Protein AF-A0A923MGQ6-F1 (afdb_monomer_lite)

Radius of gyration: 19.77 Å; chains: 1; bounding box: 42×36×55 Å

Organism: NCBI:txid2763042

pLDDT: mean 88.52, std 11.0, range [42.69, 98.31]

Foldseek 3Di:
DQKKKWKWAAPDPPDPDTPIDIDSDLVVLLVVQVVGFFQGWMFIWMDDPPDIFTQWTFDCQDPPDSGTFIAGEDPLDPCPVCVVPVPSNVSNVCCCVRVVGQWHDDPQAIFGDDPDPDADPVLLQKAADQDPPSPSVVQFQWWQFPPPGTDGPVVSVVDPDHTYTAWTFGWMAGPVGHIDTDIDGPVNSVVNSVVNVVSVVVVVVD

Sequence (206 aa):
MSMTYYTVDDLRPGRPGWGVKRFSALNDAISHYRSLPMDGARVLGMADDAHAYELIRCVRLFPGDAQGEDVLAADHWHGGLTKKNAALKDALDVCLESLRPRFLLEPERLIPVPQRKKLRKELREALLWQGYEENYESAIRSVFVGGVGWLSPQDVKKQRQLPLVLRYRVDGMTKDGAYLSLEVEPWEYDLLLEQTRDHYKMKKRG

Secondary structure (DSSP, 8-state):
---EEEEEE---TTSSS-EEEEESSHHHHHHHHHHS-SSS--EEEEE-SS-EEEEEEEE-SSTT-SS-EEEE-S-SSS-TTTTT-HHHHHHHHHHHHHH--SEEEETTEEEEPP--SS--GGGTTEEE---GGG-GGGGEEEEEETTTEEE-HHHHTT-SS--BEEEEEEEEEETT--EEEEEE-HHHHHHHHHHHHHHHHHHTT-

Structure (mmCIF, N/CA/C/O backbone):
data_AF-A0A923MGQ6-F1
#
_entry.id   AF-A0A923MGQ6-F1
#
loop_
_atom_site.group_PDB
_atom_site.id
_atom_site.type_symbol
_atom_site.label_atom_id
_atom_site.label_alt_id
_atom_site.label_comp_id
_atom_site.label_asym_id
_atom_site.label_entity_id
_atom_site.label_seq_id
_atom_site.pdbx_PDB_ins_code
_atom_site.Cartn_x
_atom_site.Cartn_y
_atom_site.Cartn_z
_atom_site.occupancy
_atom_site.B_iso_or_equiv
_atom_site.auth_seq_id
_atom_site.auth_comp_id
_atom_site.auth_asym_id
_atom_site.auth_atom_id
_atom_site.pdbx_PDB_model_num
ATOM 1 N N . MET A 1 1 ? 20.139 19.572 -8.252 1.00 60.38 1 MET A N 1
ATOM 2 C CA . MET A 1 1 ? 20.168 18.113 -8.486 1.00 60.38 1 MET A CA 1
ATOM 3 C C . MET A 1 1 ? 19.406 17.836 -9.763 1.00 60.38 1 MET A C 1
ATOM 5 O O . MET A 1 1 ? 18.300 18.347 -9.898 1.00 60.38 1 MET A O 1
ATOM 9 N N . SER A 1 2 ? 20.018 17.127 -10.712 1.00 81.69 2 SER A N 1
ATOM 10 C CA . SER A 1 2 ? 19.328 16.704 -11.932 1.00 81.69 2 SER A CA 1
ATOM 11 C C . SER A 1 2 ? 18.581 15.414 -11.625 1.00 81.69 2 SER A C 1
ATOM 13 O O . SER A 1 2 ? 19.198 14.453 -11.177 1.00 81.69 2 SER A O 1
ATOM 15 N N . MET A 1 3 ? 17.266 15.406 -11.817 1.00 89.94 3 MET A N 1
ATOM 16 C CA . MET A 1 3 ? 16.482 14.191 -11.650 1.00 89.94 3 MET A CA 1
ATOM 17 C C . MET A 1 3 ? 16.511 13.389 -12.946 1.00 89.94 3 MET A C 1
ATOM 19 O O . MET A 1 3 ? 16.314 13.944 -14.027 1.00 89.94 3 MET A O 1
ATOM 23 N N . THR A 1 4 ? 16.733 12.085 -12.839 1.00 95.19 4 THR A N 1
ATOM 24 C CA . THR A 1 4 ? 16.622 11.152 -13.963 1.00 95.19 4 THR A CA 1
ATOM 25 C C . THR A 1 4 ? 15.539 10.132 -13.669 1.00 95.19 4 THR A C 1
ATOM 27 O O . THR A 1 4 ? 15.279 9.794 -12.517 1.00 95.19 4 THR A O 1
ATOM 30 N N . TYR A 1 5 ? 14.898 9.633 -14.715 1.00 97.25 5 TYR A N 1
ATOM 31 C CA . TYR A 1 5 ? 13.877 8.600 -14.607 1.00 97.25 5 TYR A CA 1
ATOM 32 C C . TYR A 1 5 ? 14.389 7.328 -15.250 1.00 97.25 5 TYR A C 1
ATOM 34 O O . TYR A 1 5 ? 15.193 7.372 -16.184 1.00 97.25 5 TYR A O 1
ATOM 42 N N . TYR A 1 6 ? 13.937 6.186 -14.759 1.00 95.38 6 TYR A N 1
ATOM 43 C CA . TYR A 1 6 ? 14.338 4.907 -15.311 1.00 95.38 6 TYR A CA 1
ATOM 44 C C . TYR A 1 6 ? 13.184 3.921 -15.345 1.00 95.38 6 TYR A C 1
ATOM 46 O O . TYR A 1 6 ? 12.270 3.969 -14.527 1.00 95.38 6 TYR A O 1
ATOM 54 N N . THR A 1 7 ? 13.261 2.991 -16.284 1.00 95.38 7 THR A N 1
ATOM 55 C CA . THR A 1 7 ? 12.416 1.802 -16.295 1.00 95.38 7 THR A CA 1
ATOM 56 C C . THR A 1 7 ? 13.287 0.566 -16.244 1.00 95.38 7 THR A C 1
ATOM 58 O O . THR A 1 7 ? 14.345 0.555 -16.874 1.00 95.38 7 THR A O 1
ATOM 61 N N . VAL A 1 8 ? 12.823 -0.471 -15.560 1.00 90.94 8 VAL A N 1
ATOM 62 C CA . VAL A 1 8 ? 13.440 -1.800 -15.560 1.00 90.94 8 VAL A CA 1
ATOM 63 C C . VAL A 1 8 ? 12.468 -2.772 -16.214 1.00 90.94 8 VAL A C 1
ATOM 65 O O . VAL A 1 8 ? 11.298 -2.798 -15.833 1.00 90.94 8 VAL A O 1
ATOM 68 N N . ASP A 1 9 ? 12.965 -3.534 -17.185 1.00 85.69 9 ASP A N 1
ATOM 69 C CA . ASP A 1 9 ? 12.297 -4.685 -17.801 1.00 85.69 9 ASP A CA 1
ATOM 70 C C . ASP A 1 9 ? 12.849 -6.007 -17.228 1.00 85.69 9 ASP A C 1
ATOM 72 O O . ASP A 1 9 ? 14.014 -6.088 -16.834 1.00 85.69 9 ASP A O 1
ATOM 76 N N . ASP A 1 10 ? 11.962 -6.996 -17.190 1.00 69.38 10 ASP A N 1
ATOM 77 C CA . ASP A 1 10 ? 11.994 -8.361 -16.673 1.00 69.38 10 ASP A CA 1
ATOM 78 C C . ASP A 1 10 ? 13.367 -8.954 -16.290 1.00 69.38 10 ASP A C 1
ATOM 80 O O . ASP A 1 10 ? 14.241 -9.188 -17.122 1.00 69.38 10 ASP A O 1
ATOM 84 N N . LEU A 1 11 ? 13.505 -9.312 -15.004 1.00 57.97 11 LEU A N 1
ATOM 85 C CA . LEU A 1 11 ? 14.697 -9.915 -14.379 1.00 57.97 11 LEU A CA 1
ATOM 86 C C . LEU A 1 11 ? 14.746 -11.457 -14.477 1.00 57.97 11 LEU A C 1
ATOM 88 O O . LEU A 1 11 ? 15.402 -12.106 -13.655 1.00 57.97 11 LEU A O 1
ATOM 92 N N . ARG A 1 12 ? 14.022 -12.085 -15.415 1.00 58.19 12 ARG A N 1
ATOM 93 C CA . ARG A 1 12 ? 13.984 -13.557 -15.514 1.00 58.19 12 ARG A CA 1
ATOM 94 C C . ARG A 1 12 ? 15.405 -14.137 -15.666 1.00 58.19 12 ARG A C 1
ATOM 96 O O . ARG A 1 12 ? 16.150 -13.704 -16.551 1.00 58.19 12 ARG A O 1
ATOM 103 N N . PRO A 1 13 ? 15.782 -15.150 -14.860 1.00 47.06 13 PRO A N 1
ATOM 104 C CA . PRO A 1 13 ? 17.059 -15.839 -15.015 1.00 47.06 13 PRO A CA 1
ATOM 105 C C . PRO A 1 13 ? 17.215 -16.385 -16.442 1.00 47.06 13 PRO A C 1
ATOM 107 O O . PRO A 1 13 ? 16.314 -17.050 -16.949 1.00 47.06 13 PRO A O 1
ATOM 110 N N . GLY A 1 14 ? 18.354 -16.114 -17.087 1.00 53.28 14 GLY A N 1
ATOM 111 C CA . GLY A 1 14 ? 18.680 -16.630 -18.425 1.00 53.28 14 GLY A CA 1
ATOM 112 C C . GLY A 1 14 ? 18.607 -15.620 -19.578 1.00 53.28 14 GLY A C 1
ATOM 113 O O . GLY A 1 14 ? 18.989 -15.972 -20.693 1.00 53.28 14 GLY A O 1
ATOM 114 N N . ARG A 1 15 ? 18.192 -14.366 -19.340 1.00 51.41 15 ARG A N 1
ATOM 115 C CA . ARG A 1 15 ? 18.409 -13.256 -20.289 1.00 51.41 15 ARG A CA 1
ATOM 116 C C . ARG A 1 15 ? 19.627 -12.414 -19.874 1.00 51.41 15 ARG A C 1
ATOM 118 O O . ARG A 1 15 ? 19.739 -12.061 -18.702 1.00 51.41 15 ARG A O 1
ATOM 125 N N . PRO A 1 16 ? 20.552 -12.084 -20.794 1.00 42.69 16 PRO A N 1
ATOM 126 C CA . PRO A 1 16 ? 21.651 -11.180 -20.487 1.00 42.69 16 PRO A CA 1
ATOM 127 C C . PRO A 1 16 ? 21.143 -9.735 -20.384 1.00 42.69 16 PRO A C 1
ATOM 129 O O . PRO A 1 16 ? 20.626 -9.186 -21.354 1.00 42.69 16 PRO A O 1
ATOM 132 N N . GLY A 1 17 ? 21.351 -9.116 -19.219 1.00 53.03 17 GLY A N 1
ATOM 133 C CA . GLY A 1 17 ? 21.188 -7.678 -18.997 1.00 53.03 17 GLY A CA 1
ATOM 134 C C . GLY A 1 17 ? 19.944 -7.294 -18.197 1.00 53.03 17 GLY A C 1
ATOM 135 O O . GLY A 1 17 ? 18.851 -7.793 -18.428 1.00 53.03 17 GLY A O 1
ATOM 136 N N . TRP A 1 18 ? 20.119 -6.353 -17.267 1.00 59.81 18 TRP A N 1
ATOM 137 C CA . TRP A 1 18 ? 19.008 -5.579 -16.728 1.00 59.81 18 TRP A CA 1
ATOM 138 C C . TRP A 1 18 ? 18.586 -4.617 -17.839 1.00 59.81 18 TRP A C 1
ATOM 140 O O . TRP A 1 18 ? 19.406 -3.804 -18.272 1.00 59.81 18 TRP A O 1
ATOM 150 N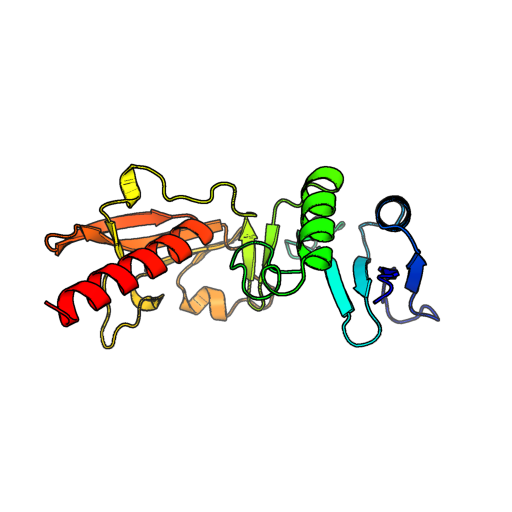 N . GLY A 1 19 ? 17.342 -4.689 -18.310 1.00 75.94 19 GLY A N 1
ATOM 151 C CA . GLY A 1 19 ? 16.808 -3.739 -19.287 1.00 75.94 19 GLY A CA 1
ATOM 152 C C . GLY A 1 19 ? 16.555 -2.370 -18.656 1.00 75.94 19 GLY A C 1
ATOM 153 O O . GLY A 1 19 ? 15.418 -1.909 -18.636 1.00 75.94 19 GLY A O 1
ATOM 154 N N . VAL A 1 20 ? 17.581 -1.739 -18.070 1.00 87.81 20 VAL A N 1
ATOM 155 C CA . VAL A 1 20 ? 17.462 -0.403 -17.482 1.00 87.81 20 VAL A CA 1
ATOM 156 C C . VAL A 1 20 ? 17.565 0.623 -18.596 1.00 87.81 20 VAL A C 1
ATOM 158 O O . VAL A 1 20 ? 18.628 0.816 -19.187 1.00 87.81 20 VAL A O 1
ATOM 161 N N . LYS A 1 21 ? 16.467 1.328 -18.852 1.00 92.81 21 LYS A N 1
ATOM 162 C CA . LYS A 1 21 ? 16.449 2.478 -19.757 1.00 92.81 21 LYS A CA 1
ATOM 163 C C . LYS A 1 21 ? 16.269 3.750 -18.948 1.00 92.81 21 LYS A C 1
ATOM 165 O O . LYS A 1 21 ? 15.424 3.787 -18.060 1.00 92.81 21 LYS A O 1
ATOM 170 N N . ARG A 1 22 ? 17.078 4.769 -19.241 1.00 94.94 22 ARG A N 1
ATOM 171 C CA . ARG A 1 22 ? 17.058 6.068 -18.557 1.00 94.94 22 ARG A CA 1
ATOM 172 C C . ARG A 1 22 ? 16.430 7.141 -19.437 1.00 94.94 22 ARG A C 1
ATOM 174 O O . ARG A 1 22 ? 16.552 7.093 -20.659 1.00 94.94 22 ARG A O 1
ATOM 181 N N . PHE A 1 23 ? 15.809 8.117 -18.793 1.00 96.56 23 PHE A N 1
ATOM 182 C CA . PHE A 1 23 ? 15.084 9.218 -19.411 1.00 96.56 23 PHE A CA 1
ATOM 183 C C . PHE A 1 23 ? 15.352 10.506 -18.635 1.00 96.56 23 PHE A C 1
ATOM 185 O O . PHE A 1 23 ? 15.480 10.489 -17.409 1.00 96.56 23 PHE A O 1
ATOM 192 N N . SER A 1 24 ? 15.406 11.629 -19.344 1.00 95.50 24 SER A N 1
ATOM 193 C CA . SER A 1 24 ? 15.461 12.962 -18.736 1.00 95.50 24 SER A CA 1
ATOM 194 C C . SER A 1 24 ? 14.078 13.478 -18.322 1.00 95.50 24 SER A C 1
ATOM 196 O O . SER A 1 24 ? 13.997 14.349 -17.463 1.00 95.50 24 SER A O 1
ATOM 198 N N . ALA A 1 25 ? 12.996 12.935 -18.894 1.00 96.38 25 ALA A N 1
ATOM 199 C CA . ALA A 1 25 ? 11.620 13.330 -18.605 1.00 96.38 25 ALA A CA 1
ATOM 200 C C . ALA A 1 25 ? 10.760 12.145 -18.138 1.00 96.38 25 ALA A C 1
ATOM 202 O O . ALA A 1 25 ? 10.816 11.049 -18.701 1.00 96.38 25 ALA A O 1
ATOM 203 N N . LEU A 1 26 ? 9.913 12.386 -17.131 1.00 97.38 26 LEU A N 1
ATOM 204 C CA . LEU A 1 26 ? 9.032 11.367 -16.552 1.00 97.38 26 LEU A CA 1
ATOM 205 C C . LEU A 1 26 ? 8.011 10.833 -17.563 1.00 97.38 26 LEU A C 1
ATOM 207 O O . LEU A 1 26 ? 7.764 9.633 -17.606 1.00 97.38 26 LEU A O 1
ATOM 211 N N . ASN A 1 27 ? 7.443 11.696 -18.408 1.00 97.62 27 ASN A N 1
ATOM 212 C CA . ASN A 1 27 ? 6.431 11.285 -19.388 1.00 97.62 27 ASN A CA 1
ATOM 213 C C . ASN A 1 27 ? 6.988 10.315 -20.441 1.00 97.62 27 ASN A C 1
ATOM 215 O O . ASN A 1 27 ? 6.281 9.396 -20.864 1.00 97.62 27 ASN A O 1
ATOM 219 N N . ASP A 1 28 ? 8.261 10.462 -20.812 1.00 98.19 28 ASP A N 1
ATOM 220 C CA . ASP A 1 28 ? 8.937 9.526 -21.714 1.00 98.19 28 ASP A CA 1
ATOM 221 C C . ASP A 1 28 ? 9.170 8.180 -21.021 1.00 98.19 28 ASP A C 1
ATOM 223 O O . ASP A 1 28 ? 8.923 7.122 -21.608 1.00 98.19 28 ASP A O 1
ATOM 227 N N . ALA A 1 29 ? 9.565 8.212 -19.743 1.00 98.00 29 ALA A N 1
ATOM 228 C CA . ALA A 1 29 ? 9.710 7.012 -18.927 1.00 98.00 29 ALA A CA 1
ATOM 229 C C . ALA A 1 29 ? 8.371 6.279 -18.741 1.00 98.00 29 ALA A C 1
ATOM 231 O O . ALA A 1 29 ? 8.321 5.063 -18.900 1.00 98.00 29 ALA A O 1
ATOM 232 N N . ILE A 1 30 ? 7.273 7.001 -18.484 1.00 98.25 30 ILE A N 1
ATOM 233 C CA . ILE A 1 30 ? 5.910 6.447 -18.392 1.00 98.25 30 ILE A CA 1
ATOM 234 C C . ILE A 1 30 ? 5.484 5.827 -19.725 1.00 98.25 30 ILE A C 1
ATOM 236 O O . ILE A 1 30 ? 4.933 4.724 -19.749 1.00 98.25 30 ILE A O 1
ATOM 240 N N . SER A 1 31 ? 5.741 6.513 -20.840 1.00 98.12 31 SER A N 1
ATOM 241 C CA . SER A 1 31 ? 5.397 6.014 -22.176 1.00 98.12 31 SER A CA 1
ATOM 242 C C . SER A 1 31 ? 6.134 4.714 -22.487 1.00 98.12 31 SER A C 1
ATOM 244 O O . SER A 1 31 ? 5.524 3.753 -22.954 1.00 98.12 31 SER A O 1
ATOM 246 N N . HIS A 1 32 ? 7.424 4.647 -22.151 1.00 96.44 32 HIS A N 1
ATOM 247 C CA . HIS A 1 32 ? 8.193 3.417 -22.277 1.00 96.44 32 HIS A CA 1
ATOM 248 C C . HIS A 1 32 ? 7.708 2.325 -21.318 1.00 96.44 32 HIS A C 1
ATOM 250 O O . HIS A 1 32 ? 7.504 1.193 -21.746 1.00 96.44 32 HIS A O 1
ATOM 256 N N . TYR A 1 33 ? 7.465 2.653 -20.049 1.00 96.12 33 TYR A N 1
ATOM 257 C CA . TYR A 1 33 ? 6.981 1.711 -19.041 1.00 96.12 33 TYR A CA 1
ATOM 258 C C . TYR A 1 33 ? 5.692 1.003 -19.480 1.00 96.12 33 TYR A C 1
ATOM 260 O O . TYR A 1 33 ? 5.587 -0.215 -19.370 1.00 96.12 33 TYR A O 1
ATOM 268 N N . ARG A 1 34 ? 4.744 1.744 -20.068 1.00 95.75 34 ARG A N 1
ATOM 269 C CA . ARG A 1 34 ? 3.495 1.185 -20.615 1.00 95.75 34 ARG A CA 1
ATOM 270 C C . ARG A 1 34 ? 3.709 0.198 -21.761 1.00 95.75 34 ARG A C 1
ATOM 272 O O . ARG A 1 34 ? 2.855 -0.656 -21.970 1.00 95.75 34 ARG A O 1
ATOM 279 N N . SER A 1 35 ? 4.811 0.321 -22.500 1.00 93.62 35 SER A N 1
ATOM 280 C CA . SER A 1 35 ? 5.157 -0.614 -23.577 1.00 93.62 35 SER A CA 1
ATOM 281 C C . SER A 1 35 ? 5.779 -1.920 -23.072 1.00 93.62 35 SER A C 1
ATOM 283 O O . SER A 1 35 ? 5.871 -2.875 -23.841 1.00 93.62 35 SER A O 1
ATOM 285 N N . LEU A 1 36 ? 6.193 -1.978 -21.798 1.00 91.81 36 LEU A N 1
ATOM 286 C CA . LEU A 1 36 ? 6.803 -3.172 -21.218 1.00 91.81 36 LEU A CA 1
ATOM 287 C C . LEU A 1 36 ? 5.761 -4.276 -20.975 1.00 91.81 36 LEU A C 1
ATOM 289 O O . LEU A 1 36 ? 4.628 -3.966 -20.584 1.00 91.81 36 LEU A O 1
ATOM 293 N N . PRO A 1 37 ? 6.133 -5.559 -21.130 1.00 88.94 37 PRO A N 1
ATOM 294 C CA . PRO A 1 37 ? 5.243 -6.681 -20.852 1.00 88.94 37 PRO A CA 1
ATOM 295 C C . PRO A 1 37 ? 4.731 -6.705 -19.405 1.00 88.94 37 PRO A C 1
ATOM 297 O O . PRO A 1 37 ? 5.411 -6.277 -18.473 1.00 88.94 37 PRO A O 1
ATOM 300 N N . MET A 1 38 ? 3.520 -7.234 -19.222 1.00 87.12 38 MET A N 1
ATOM 301 C CA . MET A 1 38 ? 2.858 -7.360 -17.914 1.00 87.12 38 MET A CA 1
ATOM 302 C C . MET A 1 38 ? 3.061 -8.716 -17.235 1.00 87.12 38 MET A C 1
ATOM 304 O O . MET A 1 38 ? 2.699 -8.891 -16.077 1.00 87.12 38 MET A O 1
ATOM 308 N N . ASP A 1 39 ? 3.606 -9.696 -17.946 1.00 82.94 39 ASP A N 1
ATOM 309 C CA . ASP A 1 39 ? 3.837 -11.056 -17.453 1.00 82.94 39 ASP A CA 1
ATOM 310 C C . ASP A 1 39 ? 5.183 -11.205 -16.708 1.00 82.94 39 ASP A C 1
ATOM 312 O O . ASP A 1 39 ? 5.439 -12.234 -16.062 1.00 82.94 39 ASP A O 1
ATOM 316 N N . GLY A 1 40 ? 6.050 -10.192 -16.800 1.00 76.88 40 GLY A N 1
ATOM 317 C CA . GLY A 1 40 ? 7.367 -10.095 -16.165 1.00 76.88 40 GLY A CA 1
ATOM 318 C C . GLY A 1 40 ? 7.449 -9.033 -15.062 1.00 76.88 40 GLY A C 1
ATOM 319 O O . GLY A 1 40 ? 6.479 -8.341 -14.755 1.00 76.88 40 GLY A O 1
ATOM 320 N N . ALA A 1 41 ? 8.626 -8.909 -14.445 1.00 80.56 41 ALA A N 1
ATOM 321 C CA . ALA A 1 41 ? 8.874 -7.854 -13.462 1.00 80.56 41 ALA A CA 1
ATOM 322 C C . ALA A 1 41 ? 9.176 -6.528 -14.173 1.00 80.56 41 ALA A C 1
ATOM 324 O O . ALA A 1 41 ? 10.167 -6.437 -14.889 1.00 80.56 41 ALA A O 1
ATOM 325 N N . ARG A 1 42 ? 8.376 -5.483 -13.936 1.00 91.06 42 ARG A N 1
ATOM 326 C CA . ARG A 1 42 ? 8.656 -4.137 -14.458 1.00 91.06 42 ARG A CA 1
ATOM 327 C C . ARG A 1 42 ? 8.594 -3.069 -13.378 1.00 91.06 42 ARG A C 1
ATOM 329 O O . ARG A 1 42 ? 7.733 -3.113 -12.497 1.00 91.06 42 ARG A O 1
ATOM 336 N N . VAL A 1 43 ? 9.481 -2.084 -13.470 1.00 94.56 43 VAL A N 1
ATOM 337 C CA . VAL A 1 43 ? 9.566 -0.957 -12.525 1.00 94.56 43 VAL A CA 1
ATOM 338 C C . VAL A 1 43 ? 9.682 0.355 -13.292 1.00 94.56 43 VAL A C 1
ATOM 340 O O . VAL A 1 43 ? 10.387 0.417 -14.296 1.00 94.56 43 VAL A O 1
ATOM 343 N N . LEU A 1 44 ? 9.015 1.398 -12.803 1.00 97.06 44 LEU A N 1
ATOM 344 C CA . LEU A 1 44 ? 9.275 2.798 -13.131 1.00 97.06 44 LEU A CA 1
ATOM 345 C C . LEU A 1 44 ? 9.846 3.457 -11.878 1.00 97.06 44 LEU A C 1
ATOM 347 O O . LEU A 1 44 ? 9.252 3.372 -10.804 1.00 97.06 44 LEU A O 1
ATOM 351 N N . GLY A 1 45 ? 10.980 4.128 -12.011 1.00 95.94 45 GLY A N 1
ATOM 352 C CA . GLY A 1 45 ? 11.633 4.806 -10.905 1.00 95.94 45 GLY A CA 1
ATOM 353 C C . GLY A 1 45 ? 12.221 6.151 -11.292 1.00 95.94 45 GLY A C 1
ATOM 354 O O . GLY A 1 45 ? 12.236 6.554 -12.458 1.00 95.94 45 GLY A O 1
ATOM 355 N N . MET A 1 46 ? 12.710 6.846 -10.277 1.00 95.38 46 MET A N 1
ATOM 356 C CA . MET A 1 46 ? 13.446 8.095 -10.397 1.00 95.38 46 MET A CA 1
ATOM 357 C C . MET A 1 46 ? 14.713 8.023 -9.556 1.00 95.38 46 MET A C 1
ATOM 359 O O . MET A 1 46 ? 14.743 7.347 -8.530 1.00 95.38 46 MET A O 1
ATOM 363 N N . ALA A 1 47 ? 15.758 8.709 -9.985 1.00 93.62 47 ALA A N 1
ATOM 364 C CA . ALA A 1 47 ? 17.020 8.743 -9.277 1.00 93.62 47 ALA A CA 1
ATOM 365 C C . ALA A 1 47 ? 17.696 10.109 -9.401 1.00 93.62 47 ALA A C 1
ATOM 367 O O . ALA A 1 47 ? 17.683 10.734 -10.469 1.00 93.62 47 ALA A O 1
ATOM 368 N N . ASP A 1 48 ? 18.316 10.522 -8.304 1.00 88.88 48 ASP A N 1
ATOM 369 C CA . ASP A 1 48 ? 19.346 11.554 -8.277 1.00 88.88 48 ASP A CA 1
ATOM 370 C C . ASP A 1 48 ? 20.727 10.903 -8.069 1.00 88.88 48 ASP A C 1
ATOM 372 O O . ASP A 1 48 ? 20.870 9.680 -8.124 1.00 88.88 48 ASP A O 1
ATOM 376 N N . ASP A 1 49 ? 21.761 11.715 -7.855 1.00 84.81 49 ASP A N 1
ATOM 377 C CA . ASP A 1 49 ? 23.138 11.231 -7.699 1.00 84.81 49 ASP A CA 1
ATOM 378 C C . ASP A 1 49 ? 23.367 10.405 -6.413 1.00 84.81 49 ASP A C 1
ATOM 380 O O . ASP A 1 49 ? 24.398 9.746 -6.282 1.00 84.81 49 ASP A O 1
ATOM 384 N N . ALA A 1 50 ? 22.435 10.439 -5.456 1.00 86.38 50 ALA A N 1
ATOM 385 C CA . ALA A 1 50 ? 22.559 9.809 -4.141 1.00 86.38 50 ALA A CA 1
ATOM 386 C C . ALA A 1 50 ? 21.467 8.765 -3.848 1.00 86.38 50 ALA A C 1
ATOM 388 O O . ALA A 1 50 ? 21.690 7.855 -3.048 1.00 86.38 50 ALA A O 1
ATOM 389 N N . HIS A 1 51 ? 20.297 8.875 -4.475 1.00 87.62 51 HIS A N 1
ATOM 390 C CA . HIS A 1 51 ? 19.122 8.073 -4.158 1.00 87.62 51 HIS A CA 1
ATOM 391 C C . HIS A 1 51 ? 18.432 7.563 -5.419 1.00 87.62 51 HIS A C 1
ATOM 393 O O . HIS A 1 51 ? 18.307 8.275 -6.413 1.00 87.62 51 HIS A O 1
ATOM 399 N N . ALA A 1 52 ? 17.896 6.347 -5.330 1.00 90.56 52 ALA A N 1
ATOM 400 C CA . ALA A 1 52 ? 16.965 5.790 -6.300 1.00 90.56 52 ALA A CA 1
ATOM 401 C C . ALA A 1 52 ? 15.652 5.438 -5.594 1.00 90.56 52 ALA A C 1
ATOM 403 O O . ALA A 1 52 ? 15.653 4.848 -4.513 1.00 90.56 52 ALA A O 1
ATOM 404 N N . TYR A 1 53 ? 14.540 5.801 -6.221 1.00 91.94 53 TYR A N 1
ATOM 405 C CA . TYR A 1 53 ? 13.189 5.569 -5.735 1.00 91.94 53 TYR A CA 1
ATOM 406 C C . TYR A 1 53 ? 12.404 4.796 -6.785 1.00 91.94 53 TYR A C 1
ATOM 408 O O . TYR A 1 53 ? 12.337 5.197 -7.948 1.00 91.94 53 TYR A O 1
ATOM 416 N N . GLU A 1 54 ? 11.750 3.719 -6.366 1.00 93.56 54 GLU A N 1
ATOM 417 C CA . GLU A 1 54 ? 10.734 3.075 -7.188 1.00 93.56 54 GLU A CA 1
ATOM 418 C C . GLU A 1 54 ? 9.423 3.841 -7.047 1.00 93.56 54 GLU A C 1
ATOM 420 O O . GLU A 1 54 ? 8.904 4.014 -5.947 1.00 93.56 54 GLU A O 1
ATOM 425 N N . LEU A 1 55 ? 8.893 4.315 -8.170 1.00 95.88 55 LEU A N 1
ATOM 426 C CA . LEU A 1 55 ? 7.614 5.015 -8.218 1.00 95.88 55 LEU A CA 1
ATOM 427 C C . LEU A 1 55 ? 6.480 4.010 -8.392 1.00 95.88 55 LEU A C 1
ATOM 429 O O . LEU A 1 55 ? 5.508 4.029 -7.640 1.00 95.88 55 LEU A O 1
ATOM 433 N N . ILE A 1 56 ? 6.638 3.109 -9.362 1.00 96.44 56 ILE A N 1
ATOM 434 C CA . ILE A 1 56 ? 5.680 2.055 -9.687 1.00 96.44 56 ILE A CA 1
ATOM 435 C C . ILE A 1 56 ? 6.428 0.740 -9.833 1.00 96.44 56 ILE A C 1
ATOM 437 O O . ILE A 1 56 ? 7.467 0.671 -10.496 1.00 96.44 56 ILE A O 1
ATOM 441 N N . ARG A 1 57 ? 5.862 -0.318 -9.266 1.00 94.06 57 ARG A N 1
ATOM 442 C CA . ARG A 1 57 ? 6.327 -1.692 -9.432 1.00 94.06 57 ARG A CA 1
ATOM 443 C C . ARG A 1 57 ? 5.159 -2.541 -9.906 1.00 94.06 57 ARG A C 1
ATOM 445 O O . ARG A 1 57 ? 4.068 -2.430 -9.367 1.00 94.06 57 ARG A O 1
ATOM 452 N N . CYS A 1 58 ? 5.390 -3.405 -10.883 1.00 93.25 58 CYS A N 1
ATOM 453 C CA . CYS A 1 58 ? 4.418 -4.425 -11.250 1.00 93.25 58 CYS A CA 1
ATOM 454 C C . CYS A 1 58 ? 4.623 -5.665 -10.370 1.00 93.25 58 CYS A C 1
ATOM 456 O O . CYS A 1 58 ? 5.742 -6.177 -10.257 1.00 93.25 58 CYS A O 1
ATOM 458 N N . VAL A 1 59 ? 3.556 -6.122 -9.716 1.00 91.25 59 VAL A N 1
ATOM 459 C CA . VAL A 1 59 ? 3.558 -7.285 -8.815 1.00 91.25 59 VAL A CA 1
ATOM 460 C C . VAL A 1 59 ? 2.403 -8.216 -9.152 1.00 91.25 59 VAL A C 1
ATOM 462 O O . VAL A 1 59 ? 1.351 -7.773 -9.592 1.00 91.25 59 VAL A O 1
ATOM 465 N N . ARG A 1 60 ? 2.558 -9.519 -8.918 1.00 90.06 60 ARG A N 1
ATOM 466 C CA . ARG A 1 60 ? 1.423 -10.450 -8.999 1.00 90.06 60 ARG A CA 1
ATOM 467 C C . ARG A 1 60 ? 0.631 -10.366 -7.702 1.00 90.06 60 ARG A C 1
ATOM 469 O O . ARG A 1 60 ? 1.224 -10.517 -6.635 1.00 90.06 60 ARG A O 1
ATOM 476 N N . LEU A 1 61 ? -0.671 -10.102 -7.796 1.00 90.50 61 LEU A N 1
ATOM 477 C CA . LEU A 1 61 ? -1.529 -9.974 -6.617 1.00 90.50 61 LEU A CA 1
ATOM 478 C C . LEU A 1 61 ? -1.851 -11.344 -6.023 1.00 90.50 61 LEU A C 1
ATOM 480 O O . LEU A 1 61 ? -1.903 -11.482 -4.801 1.00 90.50 61 LEU A O 1
ATOM 484 N N . PHE A 1 62 ? -2.046 -12.348 -6.881 1.00 90.00 62 PHE A N 1
ATOM 485 C CA . PHE A 1 62 ? -2.426 -13.693 -6.479 1.00 90.00 62 PHE A CA 1
ATOM 486 C C . PHE A 1 62 ? -1.499 -14.770 -7.063 1.00 90.00 62 PHE A C 1
ATOM 488 O O . PHE A 1 62 ? -0.885 -14.597 -8.126 1.00 90.00 62 PHE A O 1
ATOM 495 N N . PRO A 1 63 ? -1.399 -15.933 -6.389 1.00 85.00 63 PRO A N 1
ATOM 496 C CA . PRO A 1 63 ? -0.711 -17.086 -6.944 1.00 85.00 63 PRO A CA 1
ATOM 497 C C . PRO A 1 63 ? -1.329 -17.504 -8.283 1.00 85.00 63 PRO A C 1
ATOM 499 O O . PRO A 1 63 ? -2.523 -17.770 -8.366 1.00 85.00 63 PRO A O 1
ATOM 502 N N . GLY A 1 64 ? -0.491 -17.636 -9.312 1.00 85.88 64 GLY A N 1
ATOM 503 C CA . GLY A 1 64 ? -0.919 -18.103 -10.634 1.00 85.88 64 GLY A CA 1
ATOM 504 C C . GLY A 1 64 ? -1.373 -17.004 -11.596 1.00 85.88 64 GLY A C 1
ATOM 505 O O . GLY A 1 64 ? -1.652 -17.324 -12.750 1.00 85.88 64 GLY A O 1
ATOM 506 N N . ASP A 1 65 ? -1.386 -15.734 -11.175 1.00 89.19 65 ASP A N 1
ATOM 507 C CA . ASP A 1 65 ? -1.690 -14.616 -12.072 1.00 89.19 65 ASP A CA 1
ATOM 508 C C . ASP A 1 65 ? -0.724 -14.585 -13.270 1.00 89.19 65 ASP A C 1
ATOM 510 O O . ASP A 1 65 ? 0.504 -14.580 -13.116 1.00 89.19 65 ASP A O 1
ATOM 514 N N . ALA A 1 66 ? -1.296 -14.554 -14.478 1.00 85.94 66 ALA A N 1
ATOM 515 C CA . ALA A 1 66 ? -0.543 -14.488 -15.731 1.00 85.94 66 ALA A CA 1
ATOM 516 C C . ALA A 1 66 ? 0.057 -13.094 -15.985 1.00 85.94 66 ALA A C 1
ATOM 518 O O . ALA A 1 66 ? 1.087 -12.976 -16.645 1.00 85.94 66 ALA A O 1
ATOM 519 N N . GLN A 1 67 ? -0.582 -12.050 -15.457 1.00 89.12 67 GLN A N 1
ATOM 520 C CA . GLN A 1 67 ? -0.157 -10.656 -15.546 1.00 89.12 67 GLN A CA 1
ATOM 521 C C . GLN A 1 67 ? -0.072 -10.059 -14.144 1.00 89.12 67 GLN A C 1
ATOM 523 O O . GLN A 1 67 ? -0.843 -10.437 -13.265 1.00 89.12 67 GLN A O 1
ATOM 528 N N . GLY A 1 68 ? 0.870 -9.149 -13.927 1.00 90.56 68 GLY A N 1
ATOM 529 C CA . GLY A 1 68 ? 0.925 -8.374 -12.696 1.00 90.56 68 GLY A CA 1
ATOM 530 C C . GLY A 1 68 ? -0.016 -7.167 -12.709 1.00 90.56 68 GLY A C 1
ATOM 531 O O . GLY A 1 68 ? -0.678 -6.865 -13.698 1.00 90.56 68 GLY A O 1
ATOM 532 N N . GLU A 1 69 ? -0.048 -6.476 -11.579 1.00 93.75 69 GLU A N 1
ATOM 533 C CA . GLU A 1 69 ? -0.728 -5.211 -11.341 1.00 93.75 69 GLU A CA 1
ATOM 534 C C . GLU A 1 69 ? 0.330 -4.153 -11.021 1.00 93.75 69 GLU A C 1
ATOM 536 O O . GLU A 1 69 ? 1.233 -4.385 -10.209 1.00 93.75 69 GLU A O 1
ATOM 541 N N . ASP A 1 70 ? 0.195 -2.978 -11.629 1.00 95.69 70 ASP A N 1
ATOM 542 C CA . ASP A 1 70 ? 1.014 -1.824 -11.283 1.00 95.69 70 ASP A CA 1
ATOM 543 C C . ASP A 1 70 ? 0.584 -1.268 -9.920 1.00 95.69 70 ASP A C 1
ATOM 545 O O . ASP A 1 70 ? -0.559 -0.844 -9.722 1.00 95.69 70 ASP A O 1
ATOM 549 N N . VAL A 1 71 ? 1.522 -1.243 -8.978 1.00 95.38 71 VAL A N 1
ATOM 550 C CA . VAL A 1 71 ? 1.318 -0.730 -7.624 1.00 95.38 71 VAL A CA 1
ATOM 551 C C . VAL A 1 71 ? 2.263 0.427 -7.354 1.00 95.38 71 VAL A C 1
ATOM 553 O O . VAL A 1 71 ? 3.388 0.474 -7.859 1.00 95.38 71 VAL A O 1
ATOM 556 N N . LEU A 1 72 ? 1.804 1.375 -6.545 1.00 95.31 72 LEU A N 1
ATOM 557 C CA . LEU A 1 72 ? 2.638 2.475 -6.090 1.00 95.31 72 LEU A CA 1
ATOM 558 C C . LEU A 1 72 ? 3.712 1.922 -5.148 1.00 95.31 72 LEU A C 1
ATOM 560 O O . LEU A 1 72 ? 3.377 1.238 -4.186 1.00 95.31 72 LEU A O 1
ATOM 564 N N . ALA A 1 73 ? 4.986 2.178 -5.436 1.00 92.62 73 ALA A N 1
ATOM 565 C CA . ALA A 1 73 ? 6.113 1.563 -4.723 1.00 92.62 73 ALA A CA 1
ATOM 566 C C . ALA A 1 73 ? 6.789 2.494 -3.704 1.00 92.62 73 ALA A C 1
ATOM 568 O O . ALA A 1 73 ? 7.587 2.041 -2.885 1.00 92.62 73 ALA A O 1
ATOM 569 N N . ALA A 1 74 ? 6.443 3.782 -3.721 1.00 86.62 74 ALA A N 1
ATOM 570 C CA . ALA A 1 74 ? 6.871 4.746 -2.722 1.00 86.62 74 ALA A CA 1
ATOM 571 C C . ALA A 1 74 ? 5.670 5.302 -1.957 1.00 86.62 74 ALA A C 1
ATOM 573 O O . ALA A 1 74 ? 4.602 5.570 -2.516 1.00 86.62 74 ALA A O 1
ATOM 574 N N . ASP A 1 75 ? 5.875 5.510 -0.658 1.00 72.94 75 ASP A N 1
ATOM 575 C CA . ASP A 1 75 ? 4.852 6.032 0.234 1.00 72.94 75 ASP A CA 1
ATOM 576 C C . ASP A 1 75 ? 4.549 7.510 -0.060 1.00 72.94 75 ASP A C 1
ATOM 578 O O . ASP A 1 75 ? 5.192 8.437 0.442 1.00 72.94 75 ASP A O 1
ATOM 582 N N . HIS A 1 76 ? 3.536 7.725 -0.897 1.00 70.38 76 HIS A N 1
ATOM 583 C CA . HIS A 1 76 ? 2.945 9.036 -1.150 1.00 70.38 76 HIS A CA 1
ATOM 584 C C . HIS A 1 76 ? 2.093 9.565 0.018 1.00 70.38 76 HIS A C 1
ATOM 586 O O . HIS A 1 76 ? 1.760 10.754 0.028 1.00 70.38 76 HIS A O 1
ATOM 592 N N . TRP A 1 77 ? 1.722 8.710 0.979 1.00 71.00 77 TRP A N 1
ATOM 593 C CA . TRP A 1 77 ? 0.659 8.968 1.943 1.00 71.00 77 TRP A CA 1
ATOM 594 C C . TRP A 1 77 ? 1.163 9.502 3.280 1.00 71.00 77 TRP A C 1
ATOM 596 O O . TRP A 1 77 ? 0.810 10.621 3.662 1.00 71.00 77 TRP A O 1
ATOM 606 N N . HIS A 1 78 ? 2.032 8.763 3.975 1.00 67.19 78 HIS A N 1
ATOM 607 C CA . HIS A 1 78 ? 2.458 9.134 5.333 1.00 67.19 78 HIS A CA 1
ATOM 608 C C . HIS A 1 78 ? 3.476 10.284 5.347 1.00 67.19 78 HIS A C 1
ATOM 610 O O . HIS A 1 78 ? 3.917 10.757 6.398 1.00 67.19 78 HIS A O 1
ATOM 616 N N . GLY A 1 79 ? 3.838 10.804 4.171 1.00 58.16 79 GLY A N 1
ATOM 617 C CA . GLY A 1 79 ? 4.500 12.093 4.012 1.00 58.16 79 GLY A CA 1
ATOM 618 C C . GLY A 1 79 ? 5.956 12.143 4.475 1.00 58.16 79 GLY A C 1
ATOM 619 O O . GLY A 1 79 ? 6.608 13.154 4.252 1.00 58.16 79 GLY A O 1
ATOM 620 N N . GLY A 1 80 ? 6.502 11.106 5.114 1.00 68.06 80 GLY A N 1
ATOM 621 C CA . GLY A 1 80 ? 7.860 11.141 5.669 1.00 68.06 80 GLY A CA 1
ATOM 622 C C . GLY A 1 80 ? 8.935 11.417 4.611 1.00 68.06 80 GLY A C 1
ATOM 623 O O . GLY A 1 80 ? 9.809 12.260 4.819 1.00 68.06 80 GLY A O 1
ATOM 624 N N . LEU A 1 81 ? 8.834 10.743 3.462 1.00 69.06 81 LEU A N 1
ATOM 625 C CA . LEU A 1 81 ? 9.756 10.879 2.330 1.00 69.06 81 LEU A CA 1
ATOM 626 C C . LEU A 1 81 ? 9.345 12.016 1.384 1.00 69.06 81 LEU A C 1
ATOM 628 O O . LEU A 1 81 ? 10.172 12.855 1.030 1.00 69.06 81 LEU A O 1
ATOM 632 N N . THR A 1 82 ? 8.061 12.112 1.036 1.00 71.19 82 THR A N 1
ATOM 633 C CA . THR A 1 82 ? 7.554 13.127 0.096 1.00 71.19 82 THR A CA 1
ATOM 634 C C . THR A 1 82 ? 7.572 14.553 0.654 1.00 71.19 82 THR A C 1
ATOM 636 O O . THR A 1 82 ? 7.725 15.494 -0.118 1.00 71.19 82 THR A O 1
ATOM 639 N N . LYS A 1 83 ? 7.509 14.758 1.981 1.00 73.12 83 LYS A N 1
ATOM 640 C CA . LYS A 1 83 ? 7.717 16.095 2.585 1.00 73.12 83 LYS A CA 1
ATOM 641 C C . LYS A 1 83 ? 9.160 16.584 2.450 1.00 73.12 83 LYS A C 1
ATOM 643 O O . LYS A 1 83 ? 9.389 17.788 2.481 1.00 73.12 83 LYS A O 1
ATOM 648 N N . LYS A 1 84 ? 10.129 15.669 2.341 1.00 79.38 84 LYS A N 1
ATOM 649 C CA . LYS A 1 84 ? 11.562 15.993 2.249 1.00 79.38 84 LYS A CA 1
ATOM 650 C C . LYS A 1 84 ? 12.060 16.080 0.806 1.00 79.38 84 LYS A C 1
ATOM 652 O O . LYS A 1 84 ? 13.125 16.642 0.578 1.00 79.38 84 LYS A O 1
ATOM 657 N N . ASN A 1 85 ? 11.302 15.543 -0.151 1.00 85.75 85 ASN A N 1
ATOM 658 C CA . ASN A 1 85 ? 11.658 15.524 -1.564 1.00 85.75 85 ASN A CA 1
ATOM 659 C C . ASN A 1 85 ? 10.447 15.921 -2.428 1.00 85.75 85 ASN A C 1
ATOM 661 O O . ASN A 1 85 ? 9.594 15.092 -2.745 1.00 85.75 85 ASN A O 1
ATOM 665 N N . ALA A 1 86 ? 10.386 17.202 -2.811 1.00 89.06 86 ALA A N 1
ATOM 666 C CA . ALA A 1 86 ? 9.311 17.743 -3.645 1.00 89.06 86 ALA A CA 1
ATOM 667 C C . ALA A 1 86 ? 9.262 17.085 -5.034 1.00 89.06 86 ALA A C 1
ATOM 669 O O . ALA A 1 86 ? 8.184 16.749 -5.506 1.00 89.06 86 ALA A O 1
ATOM 670 N N . ALA A 1 87 ? 10.419 16.794 -5.639 1.00 90.75 87 ALA A N 1
ATOM 671 C CA . ALA A 1 87 ? 10.473 16.122 -6.936 1.00 90.75 87 ALA A CA 1
ATOM 672 C C . ALA A 1 87 ? 9.888 14.702 -6.875 1.00 90.75 87 ALA A C 1
ATOM 674 O O . ALA A 1 87 ? 9.210 14.274 -7.807 1.00 90.75 87 ALA A O 1
ATOM 675 N N . LEU A 1 88 ? 10.121 13.977 -5.772 1.00 90.81 88 LEU A N 1
ATOM 676 C CA . LEU A 1 88 ? 9.507 12.667 -5.541 1.00 90.81 88 LEU A CA 1
ATOM 677 C C . LEU A 1 88 ? 7.991 12.782 -5.417 1.00 90.81 88 LEU A C 1
ATOM 679 O O . LEU A 1 88 ? 7.265 11.985 -6.006 1.00 90.81 88 LEU A O 1
ATOM 683 N N . LYS A 1 89 ? 7.512 13.785 -4.679 1.00 91.00 89 LYS A N 1
ATOM 684 C CA . LYS A 1 89 ? 6.081 14.053 -4.571 1.00 91.00 89 LYS A CA 1
ATOM 685 C C . LYS A 1 89 ? 5.458 14.317 -5.948 1.00 91.00 89 LYS A C 1
ATOM 687 O O . LYS A 1 89 ? 4.482 13.655 -6.288 1.00 91.00 89 LYS A O 1
ATOM 692 N N . ASP A 1 90 ? 6.038 15.226 -6.727 1.00 92.88 90 ASP A N 1
ATOM 693 C CA . ASP A 1 90 ? 5.521 15.601 -8.047 1.00 92.88 90 ASP A CA 1
ATOM 694 C C . ASP A 1 90 ? 5.507 14.396 -8.999 1.00 92.88 90 ASP A C 1
ATOM 696 O O . ASP A 1 90 ? 4.529 14.161 -9.709 1.00 92.88 90 ASP A O 1
ATOM 700 N N . ALA A 1 91 ? 6.560 13.573 -8.973 1.00 95.12 91 ALA A N 1
ATOM 701 C CA . ALA A 1 91 ? 6.627 12.363 -9.785 1.00 95.12 91 ALA A CA 1
ATOM 702 C C . ALA A 1 91 ? 5.552 11.333 -9.400 1.00 95.12 91 ALA A C 1
ATOM 704 O O . ALA A 1 91 ? 4.953 10.713 -10.283 1.00 95.12 91 ALA A O 1
ATOM 705 N N . LEU A 1 92 ? 5.284 11.155 -8.102 1.00 93.69 92 LEU A N 1
ATOM 706 C CA . LEU A 1 92 ? 4.226 10.263 -7.622 1.00 93.69 92 LEU A CA 1
ATOM 707 C C . LEU A 1 92 ? 2.833 10.779 -7.996 1.00 93.69 92 LEU A C 1
ATOM 709 O O . LEU A 1 92 ? 2.005 9.978 -8.425 1.00 93.69 92 LEU A O 1
ATOM 713 N N . ASP A 1 93 ? 2.589 12.090 -7.904 1.00 93.56 93 ASP A N 1
ATOM 714 C CA . ASP A 1 93 ? 1.321 12.706 -8.318 1.00 93.56 93 ASP A CA 1
ATOM 715 C C . ASP A 1 93 ? 1.069 12.462 -9.826 1.00 93.56 93 ASP A C 1
ATOM 717 O O . ASP A 1 93 ? 0.004 11.973 -10.209 1.00 93.56 93 ASP A O 1
ATOM 721 N N . VAL A 1 94 ? 2.086 12.648 -10.680 1.00 96.38 94 VAL A N 1
ATOM 722 C CA . VAL A 1 94 ? 1.995 12.325 -12.121 1.00 96.38 94 VAL A CA 1
ATOM 723 C C . VAL A 1 94 ? 1.734 10.832 -12.360 1.00 96.38 94 VAL A C 1
ATOM 725 O O . VAL A 1 94 ? 0.946 10.472 -13.242 1.00 96.38 94 VAL A O 1
ATOM 728 N N . CYS A 1 95 ? 2.371 9.942 -11.590 1.00 96.31 95 CYS A N 1
ATOM 729 C CA . CYS A 1 95 ? 2.145 8.499 -11.702 1.00 96.31 95 CYS A CA 1
ATOM 730 C C . CYS A 1 95 ? 0.720 8.106 -11.286 1.00 96.31 95 CYS A C 1
ATOM 732 O O . CYS A 1 95 ? 0.099 7.283 -11.960 1.00 96.31 95 CYS A O 1
ATOM 734 N N . LEU A 1 96 ? 0.177 8.708 -10.226 1.00 94.00 96 LEU A N 1
ATOM 735 C CA . LEU A 1 96 ? -1.202 8.490 -9.784 1.00 94.00 96 LEU A CA 1
ATOM 736 C C . LEU A 1 96 ? -2.210 8.893 -10.866 1.00 94.00 96 LEU A C 1
ATOM 738 O O . LEU A 1 96 ? -3.149 8.146 -11.142 1.00 94.00 96 LEU A O 1
ATOM 742 N N . GLU A 1 97 ? -1.991 10.028 -11.527 1.00 95.38 97 GLU A N 1
ATOM 743 C CA . GLU A 1 97 ? -2.864 10.504 -12.606 1.00 95.38 97 GLU A CA 1
ATOM 744 C C . GLU A 1 97 ? -2.752 9.648 -13.875 1.00 95.38 97 GLU A C 1
ATOM 746 O O . GLU A 1 97 ? -3.763 9.290 -14.493 1.00 95.38 97 GLU A O 1
ATOM 751 N N . SER A 1 98 ? -1.518 9.306 -14.254 1.00 96.88 98 SER A N 1
ATOM 752 C CA . SER A 1 98 ? -1.211 8.656 -15.529 1.00 96.88 98 SER A CA 1
ATOM 753 C C . SER A 1 98 ? -1.425 7.146 -15.495 1.00 96.88 98 SER A C 1
ATOM 755 O O . SER A 1 98 ? -1.940 6.574 -16.456 1.00 96.88 98 SER A O 1
ATOM 757 N N . LEU A 1 99 ? -0.991 6.478 -14.430 1.00 96.12 99 LEU A N 1
ATOM 758 C CA . LEU A 1 99 ? -0.987 5.016 -14.330 1.00 96.12 99 LEU A CA 1
ATOM 759 C C . LEU A 1 99 ? -2.115 4.489 -13.441 1.00 96.12 99 LEU A C 1
ATOM 761 O O . LEU A 1 99 ? -2.487 3.330 -13.582 1.00 96.12 99 LEU A O 1
ATOM 765 N N . ARG A 1 100 ? -2.709 5.346 -12.596 1.00 95.62 100 ARG A N 1
ATOM 766 C CA . ARG A 1 100 ? -3.875 5.030 -11.753 1.00 95.62 100 ARG A CA 1
ATOM 767 C C . ARG A 1 100 ? -3.727 3.708 -10.978 1.00 95.62 100 ARG A C 1
ATOM 769 O O . ARG A 1 100 ? -4.648 2.886 -11.022 1.00 95.62 100 ARG A O 1
ATOM 776 N N . PRO A 1 101 ? -2.595 3.484 -10.277 1.00 95.50 101 PRO A N 1
ATOM 777 C CA . PRO A 1 101 ? -2.419 2.279 -9.480 1.00 95.50 101 PRO A CA 1
ATOM 778 C C . PRO A 1 101 ? -3.513 2.202 -8.412 1.00 95.50 101 PRO A C 1
ATOM 780 O O . PRO A 1 101 ? -3.866 3.203 -7.783 1.00 95.50 101 PRO A O 1
ATOM 783 N N . ARG A 1 102 ? -4.056 1.003 -8.202 1.00 95.31 102 ARG A N 1
ATOM 784 C CA . ARG A 1 102 ? -5.117 0.770 -7.207 1.00 95.31 102 ARG A CA 1
ATOM 785 C C . ARG A 1 102 ? -4.570 0.433 -5.831 1.00 95.31 102 ARG A C 1
ATOM 787 O O . ARG A 1 102 ? -5.273 0.623 -4.838 1.00 95.31 102 ARG A O 1
ATOM 794 N N . PHE A 1 103 ? -3.333 -0.052 -5.777 1.00 95.38 103 PHE A N 1
ATOM 795 C CA . PHE A 1 103 ? -2.699 -0.504 -4.549 1.00 95.38 103 PHE A CA 1
ATOM 796 C C . PHE A 1 103 ? -1.363 0.195 -4.306 1.00 95.38 103 PHE A C 1
ATOM 798 O O . PHE A 1 103 ? -0.661 0.588 -5.239 1.00 95.38 103 PHE A O 1
ATOM 805 N N . LEU A 1 104 ? -1.044 0.350 -3.027 1.00 93.88 104 LEU A N 1
ATOM 806 C CA . LEU A 1 104 ? 0.228 0.807 -2.495 1.00 93.88 104 LEU A CA 1
ATOM 807 C C . LEU A 1 104 ? 0.977 -0.405 -1.939 1.00 93.88 104 LEU A C 1
ATOM 809 O O . LEU A 1 104 ? 0.405 -1.225 -1.216 1.00 93.88 104 LEU A O 1
ATOM 813 N N . LEU A 1 105 ? 2.255 -0.494 -2.284 1.00 92.75 105 LEU A N 1
ATOM 814 C CA . LEU A 1 105 ? 3.196 -1.454 -1.742 1.00 92.75 105 LEU A CA 1
ATOM 815 C C . LEU A 1 105 ? 3.800 -0.916 -0.449 1.00 92.75 105 LEU A C 1
ATOM 817 O O . LEU A 1 105 ? 4.537 0.067 -0.449 1.00 92.75 105 LEU A O 1
ATOM 821 N N . GLU A 1 106 ? 3.508 -1.608 0.644 1.00 89.31 106 GLU A N 1
ATOM 822 C CA . GLU A 1 106 ? 4.168 -1.438 1.931 1.00 89.31 106 GLU A CA 1
ATOM 823 C C . GLU A 1 106 ? 5.103 -2.633 2.188 1.00 89.31 106 GLU A C 1
ATOM 825 O O . GLU A 1 106 ? 4.942 -3.684 1.561 1.00 89.31 106 GLU A O 1
ATOM 830 N N . PRO A 1 107 ? 6.082 -2.519 3.107 1.00 86.94 107 PRO A N 1
ATOM 831 C CA . PRO A 1 107 ? 7.097 -3.558 3.303 1.00 86.94 107 PRO A CA 1
ATOM 832 C C . PRO A 1 107 ? 6.547 -4.974 3.530 1.00 86.94 107 PRO A C 1
ATOM 834 O O . PRO A 1 107 ? 7.157 -5.943 3.089 1.00 86.94 107 PRO A O 1
ATOM 837 N N . GLU A 1 108 ? 5.393 -5.097 4.192 1.00 89.88 108 GLU A N 1
ATOM 838 C CA . GLU A 1 108 ? 4.814 -6.389 4.586 1.00 89.88 108 GLU A CA 1
ATOM 839 C C . GLU A 1 108 ? 3.440 -6.675 3.966 1.00 89.88 108 GLU A C 1
ATOM 841 O O . GLU A 1 108 ? 2.854 -7.726 4.230 1.00 89.88 108 GLU A O 1
ATOM 846 N N . ARG A 1 109 ? 2.892 -5.760 3.157 1.00 93.00 109 ARG A N 1
ATOM 847 C CA . ARG A 1 109 ? 1.540 -5.900 2.599 1.00 93.00 109 ARG A CA 1
ATOM 848 C C . ARG A 1 109 ? 1.308 -5.007 1.384 1.00 93.00 109 ARG A C 1
ATOM 850 O O . ARG A 1 109 ? 1.980 -4.002 1.183 1.00 93.00 109 ARG A O 1
ATOM 857 N N . LEU A 1 110 ? 0.292 -5.356 0.608 1.00 94.75 110 LEU A N 1
ATOM 858 C CA . LEU A 1 110 ? -0.352 -4.454 -0.342 1.00 94.75 110 LEU A CA 1
ATOM 859 C C . LEU A 1 110 ? -1.632 -3.915 0.289 1.00 94.75 110 LEU A C 1
ATOM 861 O O . LEU A 1 110 ? -2.384 -4.682 0.892 1.00 94.75 110 LEU A O 1
ATOM 865 N N . ILE A 1 111 ? -1.903 -2.625 0.121 1.00 95.25 111 ILE A N 1
ATOM 866 C CA . ILE A 1 111 ? -3.148 -1.996 0.582 1.00 95.25 111 ILE A CA 1
ATOM 867 C C . ILE A 1 111 ? -3.777 -1.158 -0.532 1.00 95.25 111 ILE A C 1
ATOM 869 O O . ILE A 1 111 ? -3.063 -0.726 -1.435 1.00 95.25 111 ILE A O 1
ATOM 873 N N . PRO A 1 112 ? -5.093 -0.891 -0.505 1.00 94.81 112 PRO A N 1
ATOM 874 C CA . PRO A 1 112 ? -5.700 0.092 -1.395 1.00 94.81 112 PRO A CA 1
ATOM 875 C C . PRO A 1 112 ? -5.014 1.456 -1.279 1.00 94.81 112 PRO A C 1
ATOM 877 O O . PRO A 1 112 ? -4.718 1.912 -0.174 1.00 94.81 112 PRO A O 1
ATOM 880 N N . VAL A 1 113 ? -4.800 2.127 -2.415 1.00 92.94 113 VAL A N 1
ATOM 881 C CA . VAL A 1 113 ? -4.342 3.522 -2.415 1.00 92.94 113 VAL A CA 1
ATOM 882 C C . VAL A 1 113 ? -5.378 4.372 -1.664 1.00 92.94 113 VAL A C 1
ATOM 884 O O . VAL A 1 113 ? -6.555 4.362 -2.054 1.00 92.94 113 VAL A O 1
ATOM 887 N N . PRO A 1 114 ? -4.974 5.114 -0.612 1.00 88.69 114 PRO A N 1
ATOM 888 C CA . PRO A 1 114 ? -5.888 5.926 0.179 1.00 88.69 114 PRO A CA 1
ATOM 889 C C . PRO A 1 114 ? -6.629 6.946 -0.687 1.00 88.69 114 PRO A C 1
ATOM 891 O O . PRO A 1 114 ? -6.027 7.778 -1.361 1.00 88.69 114 PRO A O 1
ATOM 894 N N . GLN A 1 115 ? -7.960 6.915 -0.643 1.00 81.56 115 GLN A N 1
ATOM 895 C CA . GLN A 1 115 ? -8.797 7.806 -1.457 1.00 81.56 115 GLN A CA 1
ATOM 896 C C . GLN A 1 115 ? -9.090 9.148 -0.766 1.00 81.56 115 GLN A C 1
ATOM 898 O O . GLN A 1 115 ? -9.561 10.094 -1.400 1.00 81.56 115 GLN A O 1
ATOM 903 N N . ARG A 1 116 ? -8.887 9.245 0.557 1.00 82.06 116 ARG A N 1
ATOM 904 C CA . ARG A 1 116 ? -9.309 10.399 1.370 1.00 82.06 116 ARG A CA 1
ATOM 905 C C . ARG A 1 116 ? -8.321 10.705 2.481 1.00 82.06 116 ARG A C 1
ATOM 907 O O . ARG A 1 116 ? -7.906 9.818 3.205 1.00 82.06 116 ARG A O 1
ATOM 914 N N . LYS A 1 117 ? -8.036 11.996 2.691 1.00 81.56 117 LYS A N 1
ATOM 915 C CA . LYS A 1 117 ? -7.123 12.510 3.744 1.00 81.56 117 LYS A CA 1
ATOM 916 C C . LYS A 1 117 ? -7.752 12.65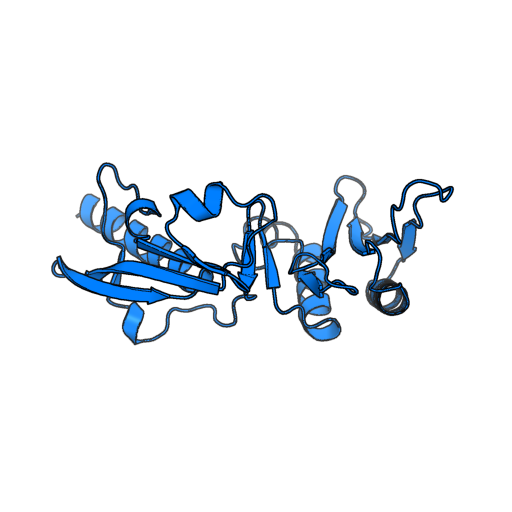8 5.123 1.00 81.56 117 LYS A C 1
ATOM 918 O O . LYS A 1 117 ? -7.143 13.230 6.018 1.00 81.56 117 LYS A O 1
ATOM 923 N N . LYS A 1 118 ? -9.005 12.241 5.278 1.00 88.38 118 LYS A N 1
ATOM 924 C CA . LYS A 1 118 ? -9.766 12.417 6.513 1.00 88.38 118 LYS A CA 1
ATOM 925 C C . LYS A 1 118 ? -10.647 11.205 6.735 1.00 88.38 118 LYS A C 1
ATOM 927 O O . LYS A 1 118 ? -11.252 10.703 5.787 1.00 88.38 118 LYS A O 1
ATOM 932 N N . LEU A 1 119 ? -10.781 10.833 8.003 1.00 91.12 119 LEU A N 1
ATOM 933 C CA . LEU A 1 119 ? -11.749 9.842 8.442 1.00 91.12 119 LEU A CA 1
ATOM 934 C C . LEU A 1 119 ? -13.170 10.235 8.016 1.00 91.12 119 LEU A C 1
ATOM 936 O O . LEU A 1 119 ? -13.581 11.411 8.077 1.00 91.12 119 LEU A O 1
ATOM 940 N N . ARG A 1 120 ? -13.937 9.220 7.607 1.00 93.12 120 ARG A N 1
ATOM 941 C CA . ARG A 1 120 ? -15.385 9.332 7.413 1.00 93.12 120 ARG A CA 1
ATOM 942 C C . ARG A 1 120 ? -16.070 9.732 8.721 1.00 93.12 120 ARG A C 1
ATOM 944 O O . ARG A 1 120 ? -15.514 9.557 9.804 1.00 93.12 120 ARG A O 1
ATOM 951 N N . LYS A 1 121 ? -17.253 10.340 8.612 1.00 92.31 121 LYS A N 1
ATOM 952 C CA . LYS A 1 121 ? -17.924 11.029 9.727 1.00 92.31 121 LYS A CA 1
ATOM 953 C C . LYS A 1 121 ? -18.112 10.114 10.941 1.00 92.31 121 LYS A C 1
ATOM 955 O O . LYS A 1 121 ? -17.942 10.567 12.065 1.00 92.31 121 LYS A O 1
ATOM 960 N N . GLU A 1 122 ? -18.387 8.843 10.690 1.00 91.12 122 GLU A N 1
ATOM 961 C CA . GLU A 1 122 ? -18.668 7.804 11.679 1.00 91.12 122 GLU A CA 1
ATOM 962 C C . GLU A 1 122 ? -17.447 7.459 12.547 1.00 91.12 122 GLU A C 1
ATOM 964 O O . GLU A 1 122 ? -17.610 7.015 13.676 1.00 91.12 122 GLU A O 1
ATOM 969 N N . LEU A 1 123 ? -16.226 7.681 12.043 1.00 93.88 123 LEU A N 1
ATOM 970 C CA . LEU A 1 123 ? -14.979 7.326 12.734 1.00 93.88 123 LEU A CA 1
ATOM 971 C C . LEU A 1 123 ? -14.324 8.509 13.466 1.00 93.88 123 LEU A C 1
ATOM 973 O O . LEU A 1 123 ? -13.369 8.319 14.211 1.00 93.88 123 LEU A O 1
ATOM 977 N N . ARG A 1 124 ? -14.819 9.741 13.284 1.00 92.19 124 ARG A N 1
ATOM 978 C CA . ARG A 1 124 ? -14.191 10.952 13.859 1.00 92.19 124 ARG A CA 1
ATOM 979 C C . ARG A 1 124 ? -14.262 11.022 15.384 1.00 92.19 124 ARG A C 1
ATOM 981 O O . ARG A 1 124 ? -13.412 11.643 16.007 1.00 92.19 124 ARG A O 1
ATOM 988 N N . GLU A 1 125 ? -15.266 10.378 15.969 1.00 91.94 125 GLU A N 1
ATOM 989 C CA . GLU A 1 125 ? -15.447 10.296 17.423 1.00 91.94 125 GLU A CA 1
ATOM 990 C C . GLU A 1 125 ? -15.035 8.931 17.995 1.00 91.94 125 GLU A C 1
ATOM 992 O O . GLU A 1 125 ? -15.120 8.715 19.204 1.00 91.94 125 GLU A O 1
ATOM 997 N N . ALA A 1 126 ? -14.587 8.014 17.133 1.00 95.06 126 ALA A N 1
ATOM 998 C CA . ALA A 1 126 ? -14.083 6.714 17.537 1.00 95.06 126 ALA A CA 1
ATOM 999 C C . ALA A 1 126 ? -12.597 6.797 17.911 1.00 95.06 126 ALA A C 1
ATOM 1001 O O . ALA A 1 126 ? -11.843 7.625 17.404 1.00 95.06 126 ALA A O 1
ATOM 1002 N N . LEU A 1 127 ? -12.166 5.899 18.777 1.00 94.56 127 LEU A N 1
ATOM 1003 C CA . LEU A 1 127 ? -10.777 5.647 19.129 1.00 94.56 127 LEU A CA 1
ATOM 1004 C C . LEU A 1 127 ? -10.525 4.145 18.979 1.00 94.56 127 LEU A C 1
ATOM 1006 O O . LEU A 1 127 ? -11.456 3.345 19.083 1.00 94.56 127 LEU A O 1
ATOM 1010 N N . LEU A 1 128 ? -9.280 3.746 18.734 1.00 95.31 128 LEU A N 1
ATOM 1011 C CA . LEU A 1 128 ? -8.896 2.337 18.805 1.00 95.31 128 LEU A CA 1
ATOM 1012 C C . LEU A 1 128 ? -8.915 1.869 20.255 1.00 95.31 128 LEU A C 1
ATOM 1014 O O . LEU A 1 128 ? -8.510 2.614 21.152 1.00 95.31 128 LEU A O 1
ATOM 1018 N N . TRP A 1 129 ? -9.336 0.623 20.475 1.00 90.44 129 TRP A N 1
ATOM 1019 C CA . TRP A 1 129 ? -9.194 -0.010 21.775 1.00 90.44 129 TRP A CA 1
ATOM 1020 C C . TRP A 1 129 ? -7.714 -0.041 22.166 1.00 90.44 129 TRP A C 1
ATOM 1022 O O . TRP A 1 129 ? -6.863 -0.541 21.428 1.00 90.44 129 TRP A O 1
ATOM 1032 N N . GLN A 1 130 ? -7.401 0.518 23.331 1.00 77.38 130 GLN A N 1
ATOM 1033 C CA . GLN A 1 130 ? -6.047 0.520 23.856 1.00 77.38 130 GLN A CA 1
ATOM 1034 C C . GLN A 1 130 ? -5.816 -0.831 24.535 1.00 77.38 130 GLN A C 1
ATOM 1036 O O . GLN A 1 130 ? -6.338 -1.095 25.617 1.00 77.38 130 GLN A O 1
ATOM 1041 N N . GLY A 1 131 ? -5.063 -1.716 23.882 1.00 68.12 131 GLY A N 1
ATOM 1042 C CA . GLY A 1 131 ? -4.535 -2.905 24.545 1.00 68.12 131 GLY A CA 1
ATOM 1043 C C . GLY A 1 131 ? -3.599 -2.547 25.703 1.00 68.12 131 GLY A C 1
ATOM 1044 O O . GLY A 1 131 ? -3.345 -1.377 26.000 1.00 68.12 131 GLY A O 1
ATOM 1045 N N . TYR A 1 132 ? -3.028 -3.567 26.342 1.00 63.59 132 TYR A N 1
ATOM 1046 C CA . TYR A 1 132 ? -1.969 -3.358 27.330 1.00 63.59 132 TYR A CA 1
ATOM 1047 C C . TYR A 1 132 ? -0.774 -2.625 26.684 1.00 63.59 132 TYR A C 1
ATOM 1049 O O . TYR A 1 132 ? -0.463 -2.865 25.516 1.00 63.59 132 TYR A O 1
ATOM 1057 N N . GLU A 1 133 ? -0.131 -1.713 27.422 1.00 71.94 133 GLU A N 1
ATOM 1058 C CA . GLU A 1 133 ? 1.085 -0.989 26.988 1.00 71.94 133 GLU A CA 1
ATOM 1059 C C . GLU A 1 133 ? 0.972 -0.212 25.659 1.00 71.94 133 GLU A C 1
ATOM 1061 O O . GLU A 1 133 ? 1.939 -0.086 24.915 1.00 71.94 133 GLU A O 1
ATOM 1066 N N . GLU A 1 134 ? -0.201 0.348 25.342 1.00 75.25 134 GLU A N 1
ATOM 1067 C CA . GLU A 1 134 ? -0.413 1.103 24.091 1.00 75.25 134 GLU A CA 1
ATOM 1068 C C . GLU A 1 134 ? -0.185 0.259 22.817 1.00 75.25 134 GLU A C 1
ATOM 1070 O O . GLU A 1 134 ? 0.081 0.795 21.736 1.00 75.25 134 GLU A O 1
ATOM 1075 N N . ASN A 1 135 ? -0.324 -1.069 22.915 1.00 82.62 135 ASN A N 1
ATOM 1076 C CA . ASN A 1 135 ? -0.254 -1.962 21.764 1.00 82.62 135 ASN A CA 1
ATOM 1077 C C . ASN A 1 135 ? -1.547 -1.891 20.936 1.00 82.62 135 ASN A C 1
ATOM 1079 O O . ASN A 1 135 ? -2.457 -2.708 21.093 1.00 82.62 135 ASN A O 1
ATOM 1083 N N . TYR A 1 136 ? -1.630 -0.915 20.036 1.00 84.19 136 TYR A N 1
ATOM 1084 C CA . TYR A 1 136 ? -2.806 -0.730 19.184 1.00 84.19 136 TYR A CA 1
ATOM 1085 C C . TYR A 1 136 ? -2.998 -1.847 18.151 1.00 84.19 136 TYR A C 1
ATOM 1087 O O . TYR A 1 136 ? -4.130 -2.079 17.744 1.00 84.19 136 TYR A O 1
ATOM 1095 N N . GLU A 1 137 ? -1.956 -2.609 17.785 1.00 84.69 137 GLU A N 1
ATOM 1096 C CA . GLU A 1 137 ? -2.126 -3.778 16.902 1.00 84.69 137 GLU A CA 1
ATOM 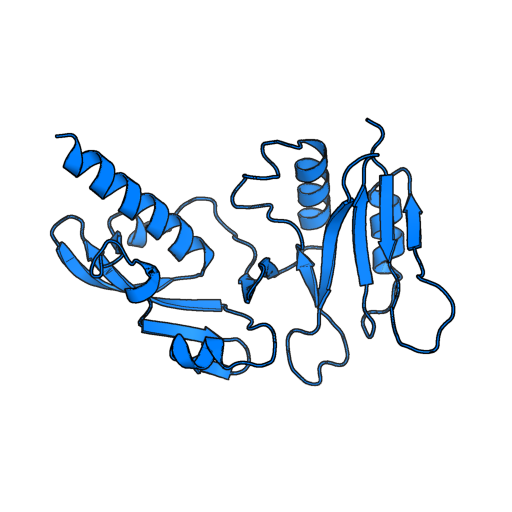1097 C C . GLU A 1 137 ? -3.058 -4.830 17.514 1.00 84.69 137 GLU A C 1
ATOM 1099 O O . GLU A 1 137 ? -3.743 -5.548 16.787 1.00 84.69 137 GLU A O 1
ATOM 1104 N N . SER A 1 138 ? -3.140 -4.887 18.849 1.00 87.88 138 SER A N 1
ATOM 1105 C CA . SER A 1 138 ? -4.067 -5.780 19.553 1.00 87.88 138 SER A CA 1
ATOM 1106 C C . SER A 1 138 ? -5.543 -5.451 19.312 1.00 87.88 138 SER A C 1
ATOM 1108 O O . SER A 1 138 ? -6.392 -6.321 19.504 1.00 87.88 138 SER A O 1
ATOM 1110 N N . ALA A 1 139 ? -5.854 -4.236 18.842 1.00 93.56 139 ALA A N 1
ATOM 1111 C CA . ALA A 1 139 ? -7.203 -3.866 18.438 1.00 93.56 139 ALA A CA 1
ATOM 1112 C C . ALA A 1 139 ? -7.649 -4.624 17.180 1.00 93.56 139 ALA A C 1
ATOM 1114 O O . ALA A 1 139 ? -8.847 -4.783 16.961 1.00 93.56 139 ALA A O 1
ATOM 1115 N N . ILE A 1 140 ? -6.723 -5.107 16.342 1.00 95.81 140 ILE A N 1
ATOM 1116 C CA . ILE A 1 140 ? -7.062 -5.820 15.107 1.00 95.81 140 ILE A CA 1
ATOM 1117 C C . ILE A 1 140 ? -7.500 -7.249 15.437 1.00 95.81 140 ILE A C 1
ATOM 1119 O O . ILE A 1 140 ? -6.703 -8.101 15.825 1.00 95.81 140 ILE A O 1
ATOM 1123 N N . ARG A 1 141 ? -8.784 -7.538 15.216 1.00 96.06 141 ARG A N 1
ATOM 1124 C CA . ARG A 1 141 ? -9.387 -8.854 15.474 1.00 96.06 141 ARG A CA 1
ATOM 1125 C C . ARG A 1 141 ? -9.283 -9.781 14.279 1.00 96.06 141 ARG A C 1
ATOM 1127 O O . ARG A 1 141 ? -9.047 -10.976 14.438 1.00 96.06 141 ARG A O 1
ATOM 1134 N N . SER A 1 142 ? -9.458 -9.238 13.079 1.00 97.56 142 SER A N 1
ATOM 1135 C CA . SER A 1 142 ? -9.276 -9.990 11.840 1.00 97.56 142 SER A CA 1
ATOM 1136 C C . SER A 1 142 ? -8.925 -9.075 10.677 1.00 97.56 142 SER A C 1
ATOM 1138 O O . SER A 1 142 ? -9.232 -7.881 10.678 1.00 97.56 142 SER A O 1
ATOM 1140 N N . VAL A 1 143 ? -8.275 -9.667 9.685 1.00 98.31 143 VAL A N 1
ATOM 1141 C CA . VAL A 1 143 ? -7.755 -9.011 8.493 1.00 98.31 143 VAL A CA 1
ATOM 1142 C C . VAL A 1 143 ? -8.411 -9.647 7.278 1.00 98.31 143 VAL A C 1
ATOM 1144 O O . VAL A 1 143 ? -8.364 -10.866 7.125 1.00 98.31 143 VAL A O 1
ATOM 1147 N N . PHE A 1 144 ? -9.023 -8.847 6.413 1.00 98.31 144 PHE A N 1
ATOM 1148 C CA . PHE A 1 144 ? -9.533 -9.336 5.139 1.00 98.31 144 PHE A CA 1
ATOM 1149 C C . PHE A 1 144 ? -8.414 -9.310 4.101 1.00 98.31 144 PHE A C 1
ATOM 1151 O O . PHE A 1 144 ? -7.978 -8.234 3.676 1.00 98.31 144 PHE A O 1
ATOM 1158 N N . VAL A 1 145 ? -7.973 -10.495 3.686 1.00 97.62 145 VAL A N 1
ATOM 1159 C CA . VAL A 1 145 ? -6.956 -10.680 2.649 1.00 97.62 145 VAL A CA 1
ATOM 1160 C C . VAL A 1 145 ? -7.641 -11.037 1.331 1.00 97.62 145 VAL A C 1
ATOM 1162 O O . VAL A 1 145 ? -8.423 -11.988 1.260 1.00 97.62 145 VAL A O 1
ATOM 1165 N N . GLY A 1 146 ? -7.361 -10.271 0.277 1.00 95.56 146 GLY A N 1
ATOM 1166 C CA . GLY A 1 146 ? -7.874 -10.521 -1.068 1.00 95.56 146 GLY A CA 1
ATOM 1167 C C . GLY A 1 146 ? -7.575 -11.951 -1.521 1.00 95.56 146 GLY A C 1
ATOM 1168 O O . GLY A 1 146 ? -6.492 -12.471 -1.274 1.00 95.56 146 GLY A O 1
ATOM 1169 N N . GLY A 1 147 ? -8.552 -12.610 -2.146 1.00 92.62 147 GLY A N 1
ATOM 1170 C CA . GLY A 1 147 ? -8.422 -14.001 -2.597 1.00 92.62 147 GLY A CA 1
ATOM 1171 C C . GLY A 1 147 ? -8.463 -15.063 -1.488 1.00 92.62 147 GLY A C 1
ATOM 1172 O O . GLY A 1 147 ? -8.573 -16.242 -1.809 1.00 92.62 147 GLY A O 1
ATOM 1173 N N . VAL A 1 148 ? -8.425 -14.677 -0.205 1.00 94.50 148 VAL A N 1
ATOM 1174 C CA . VAL A 1 148 ? -8.406 -15.618 0.935 1.00 94.50 148 VAL A CA 1
ATOM 1175 C C . VAL A 1 148 ? -9.591 -15.418 1.888 1.00 94.50 148 VAL A C 1
ATOM 1177 O O . VAL A 1 148 ? -10.161 -16.392 2.372 1.00 94.50 148 VAL A O 1
ATOM 1180 N N . GLY A 1 149 ? -10.002 -14.174 2.140 1.00 96.56 149 GLY A N 1
ATOM 1181 C CA . GLY A 1 149 ? -11.080 -13.826 3.070 1.00 96.56 149 GLY A CA 1
ATOM 1182 C C . GLY A 1 149 ? -10.574 -13.346 4.434 1.00 96.56 149 GLY A C 1
ATOM 1183 O O . GLY A 1 149 ? -9.478 -12.799 4.548 1.00 96.56 149 GLY A O 1
ATOM 1184 N N . TRP A 1 150 ? -11.400 -13.500 5.475 1.00 98.00 150 TRP A N 1
ATOM 1185 C CA . TRP A 1 150 ? -11.066 -13.070 6.837 1.00 98.00 150 TRP A CA 1
ATOM 1186 C C . TRP A 1 150 ? -10.093 -14.041 7.508 1.00 98.00 150 TRP A C 1
ATOM 1188 O O . TRP A 1 150 ? -10.408 -15.215 7.690 1.00 98.00 150 TRP A O 1
ATOM 1198 N N . LEU A 1 151 ? -8.943 -13.525 7.932 1.00 97.69 151 LEU A N 1
ATOM 1199 C CA . LEU A 1 151 ? -7.909 -14.252 8.662 1.00 97.69 151 LEU A CA 1
ATOM 1200 C C . LEU A 1 151 ? -7.649 -13.618 10.028 1.00 97.69 151 LEU A C 1
ATOM 1202 O O . LEU A 1 151 ? -7.869 -12.421 10.230 1.00 97.69 151 LEU A O 1
ATOM 1206 N N . SER A 1 152 ? -7.122 -14.410 10.961 1.00 96.38 152 SER A N 1
ATOM 1207 C CA . SER A 1 152 ? -6.519 -13.853 12.172 1.00 96.38 152 SER A CA 1
ATOM 1208 C C . SER A 1 152 ? -5.211 -13.120 11.819 1.00 96.38 152 SER A C 1
ATOM 1210 O O . SER A 1 152 ? -4.531 -13.522 10.868 1.00 96.38 152 SER A O 1
ATOM 1212 N N . PRO A 1 153 ? -4.783 -12.098 12.587 1.00 94.62 153 PRO A N 1
ATOM 1213 C CA . PRO A 1 153 ? -3.479 -11.463 12.373 1.00 94.62 153 PRO A CA 1
ATOM 1214 C C . PRO A 1 153 ? -2.306 -12.458 12.378 1.00 94.62 153 PRO A C 1
ATOM 1216 O O . PRO A 1 153 ? -1.330 -12.278 11.654 1.00 94.62 153 PRO A O 1
ATOM 1219 N N . GLN A 1 154 ? -2.408 -13.540 13.158 1.00 93.69 154 GLN A N 1
ATOM 1220 C CA . GLN A 1 154 ? -1.389 -14.591 13.205 1.00 93.69 154 GLN A CA 1
ATOM 1221 C C . GLN A 1 154 ? -1.329 -15.403 11.908 1.00 93.69 154 GLN A C 1
ATOM 1223 O O . GLN A 1 154 ? -0.243 -15.782 11.479 1.00 93.69 154 GLN A O 1
ATOM 1228 N N . ASP A 1 155 ? -2.471 -15.665 11.274 1.00 95.94 155 ASP A N 1
ATOM 1229 C CA . ASP A 1 155 ? -2.516 -16.430 10.026 1.00 95.94 155 ASP A CA 1
ATOM 1230 C C . ASP A 1 155 ? -2.109 -15.591 8.813 1.00 95.94 155 ASP A C 1
ATOM 1232 O O . ASP A 1 155 ? -1.560 -16.141 7.859 1.00 95.94 155 ASP A O 1
ATOM 1236 N N . VAL A 1 156 ? -2.274 -14.263 8.870 1.00 94.94 156 VAL A N 1
ATOM 1237 C CA . VAL A 1 156 ? -1.681 -13.351 7.876 1.00 94.94 156 VAL A CA 1
ATOM 1238 C C . VAL A 1 156 ? -0.155 -13.449 7.901 1.00 94.94 156 VAL A C 1
ATOM 1240 O O . VAL A 1 156 ? 0.456 -13.600 6.849 1.00 94.94 156 VAL A O 1
ATOM 1243 N N . LYS A 1 157 ? 0.471 -13.465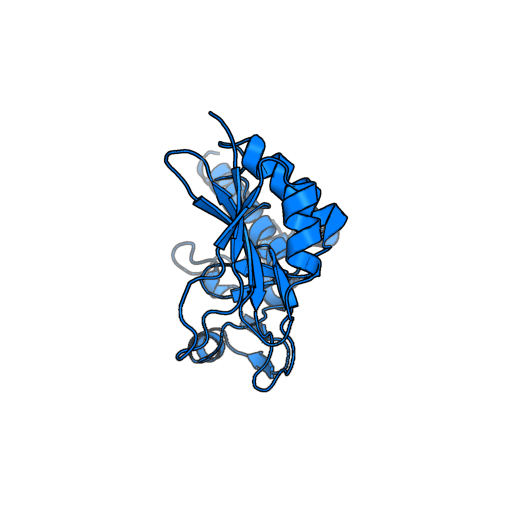 9.087 1.00 91.00 157 LYS A N 1
ATOM 1244 C CA . LYS A 1 157 ? 1.938 -13.589 9.230 1.00 91.00 157 LYS A CA 1
ATOM 1245 C C . LYS A 1 157 ? 2.500 -14.919 8.709 1.00 91.00 157 LYS A C 1
ATOM 1247 O O . LYS A 1 157 ? 3.693 -15.018 8.447 1.00 91.00 157 LYS A O 1
ATOM 1252 N N . LYS A 1 158 ? 1.657 -15.946 8.563 1.00 92.00 158 LYS A N 1
ATOM 1253 C CA . LYS A 1 158 ? 2.035 -17.254 7.998 1.00 92.00 158 LYS A CA 1
ATOM 1254 C C . LYS A 1 158 ? 1.922 -17.297 6.469 1.00 92.00 158 LYS A C 1
ATOM 1256 O O . LYS A 1 158 ? 2.315 -18.300 5.870 1.00 92.00 158 LYS A O 1
ATOM 1261 N N . GLN A 1 159 ? 1.367 -16.262 5.834 1.00 87.75 159 GLN A N 1
ATOM 1262 C CA . GLN A 1 159 ? 1.277 -16.191 4.378 1.00 87.75 159 GLN A CA 1
ATOM 1263 C C . GLN A 1 159 ? 2.680 -16.141 3.770 1.00 87.75 159 GLN A C 1
ATOM 1265 O O . GLN A 1 159 ? 3.548 -15.399 4.218 1.00 87.75 159 GLN A O 1
ATOM 1270 N N . ARG A 1 160 ? 2.908 -16.952 2.732 1.00 85.19 160 ARG A N 1
ATOM 1271 C CA . ARG A 1 160 ? 4.188 -16.962 2.003 1.00 85.19 160 ARG A CA 1
ATOM 1272 C C . ARG A 1 160 ? 4.294 -15.839 0.976 1.00 85.19 160 ARG A C 1
ATOM 1274 O O . ARG A 1 160 ? 5.397 -15.468 0.595 1.00 85.19 160 ARG A O 1
ATOM 1281 N N . GLN A 1 161 ? 3.153 -15.373 0.479 1.00 86.12 161 GLN A N 1
ATOM 1282 C CA . GLN A 1 161 ? 3.070 -14.281 -0.481 1.00 86.12 161 GLN A CA 1
ATOM 1283 C C . GLN A 1 161 ? 2.686 -12.993 0.231 1.00 86.12 161 GLN A C 1
ATOM 1285 O O . GLN A 1 161 ? 2.062 -13.031 1.291 1.00 86.12 161 GLN A O 1
ATOM 1290 N N . LEU A 1 162 ? 3.049 -11.868 -0.380 1.00 90.44 162 LEU A N 1
ATOM 1291 C CA . LEU A 1 162 ? 2.716 -10.550 0.129 1.00 90.44 162 LEU A CA 1
ATOM 1292 C C . LEU A 1 162 ? 1.184 -10.376 0.141 1.00 90.44 162 LEU A C 1
ATOM 1294 O O . LEU A 1 162 ? 0.568 -10.409 -0.926 1.00 90.44 162 LEU A O 1
ATOM 1298 N N . PRO A 1 163 ? 0.544 -10.225 1.312 1.00 95.00 163 PRO A N 1
ATOM 1299 C CA . PRO A 1 163 ? -0.909 -10.216 1.397 1.00 95.00 163 PRO A CA 1
ATOM 1300 C C . PRO A 1 163 ? -1.490 -8.905 0.862 1.00 95.00 163 PRO A C 1
ATOM 1302 O O . PRO A 1 163 ? -1.056 -7.818 1.245 1.00 95.00 163 PRO A O 1
ATOM 1305 N N . LEU A 1 164 ? -2.535 -9.007 0.037 1.00 96.62 164 LEU A N 1
ATOM 1306 C CA . LEU A 1 164 ? -3.387 -7.873 -0.315 1.00 96.62 164 LEU A CA 1
ATOM 1307 C C . LEU A 1 164 ? -4.415 -7.639 0.794 1.00 96.62 164 LEU A C 1
ATOM 1309 O O . LEU A 1 164 ? -5.452 -8.300 0.844 1.00 96.62 164 LEU A O 1
ATOM 1313 N N . VAL A 1 165 ? -4.125 -6.708 1.693 1.00 97.38 165 VAL A N 1
ATOM 1314 C CA . VAL A 1 165 ? -4.975 -6.387 2.838 1.00 97.38 165 VAL A CA 1
ATOM 1315 C C . VAL A 1 165 ? -5.966 -5.296 2.459 1.00 97.38 165 VAL A C 1
ATOM 1317 O O . VAL A 1 165 ? -5.584 -4.162 2.186 1.00 97.38 165 VAL A O 1
ATOM 1320 N N . LEU A 1 166 ? -7.256 -5.629 2.464 1.00 97.50 166 LEU A N 1
ATOM 1321 C CA . LEU A 1 166 ? -8.306 -4.703 2.030 1.00 97.50 166 LEU A CA 1
ATOM 1322 C C . LEU A 1 166 ? -9.054 -4.065 3.198 1.00 97.50 166 LEU A C 1
ATOM 1324 O O . LEU A 1 166 ? -9.509 -2.931 3.069 1.00 97.50 166 LEU A O 1
ATOM 1328 N N . ARG A 1 167 ? -9.218 -4.786 4.315 1.00 97.94 167 ARG A N 1
ATOM 1329 C CA . ARG A 1 167 ? -9.970 -4.318 5.490 1.00 97.94 167 ARG A CA 1
ATOM 1330 C C . ARG A 1 167 ? -9.470 -4.938 6.785 1.00 97.94 167 ARG A C 1
ATOM 1332 O O . ARG A 1 167 ? -8.936 -6.047 6.794 1.00 97.94 167 ARG A O 1
ATOM 1339 N N . TYR A 1 168 ? -9.767 -4.257 7.880 1.00 98.19 168 TYR A N 1
ATOM 1340 C CA . TYR A 1 168 ? -9.649 -4.759 9.238 1.00 98.19 168 TYR A CA 1
ATOM 1341 C C . TYR A 1 168 ? -11.005 -4.759 9.925 1.00 98.19 168 TYR A C 1
ATOM 1343 O O . TYR A 1 168 ? -11.791 -3.830 9.744 1.00 98.19 168 TYR A O 1
ATOM 1351 N N . ARG A 1 169 ? -11.245 -5.765 10.766 1.00 98.06 169 ARG A N 1
ATOM 1352 C CA . ARG A 1 169 ? -12.200 -5.648 11.872 1.00 98.06 169 ARG A CA 1
ATOM 1353 C C . ARG A 1 169 ? -11.417 -5.338 13.127 1.00 98.06 169 ARG A C 1
ATOM 1355 O O . ARG A 1 169 ? -10.520 -6.109 13.482 1.00 98.06 169 ARG A O 1
ATOM 1362 N N . VAL A 1 170 ? -11.747 -4.225 13.762 1.00 97.31 170 VAL A N 1
ATOM 1363 C CA . VAL A 1 170 ? -11.015 -3.715 14.916 1.00 97.31 170 VAL A CA 1
ATOM 1364 C C . VAL A 1 170 ? -11.946 -3.418 16.077 1.00 97.31 170 VAL A C 1
ATOM 1366 O O . VAL A 1 170 ? -13.071 -2.949 15.891 1.00 97.31 170 VAL A O 1
ATOM 1369 N N . ASP A 1 171 ? -11.440 -3.677 17.274 1.00 96.25 171 ASP A N 1
ATOM 1370 C CA . ASP A 1 171 ? -12.046 -3.217 18.510 1.00 96.25 171 ASP A CA 1
ATOM 1371 C C . ASP A 1 171 ? -11.731 -1.725 18.681 1.00 96.25 171 ASP A C 1
ATOM 1373 O O . ASP A 1 171 ? -10.580 -1.284 18.638 1.00 96.25 171 ASP A O 1
ATOM 1377 N N . GLY A 1 172 ? -12.778 -0.931 18.846 1.00 95.25 172 GLY A N 1
ATOM 1378 C CA . GLY A 1 172 ? -12.712 0.500 19.080 1.00 95.25 172 GLY A CA 1
ATOM 1379 C C . GLY A 1 172 ? -13.513 0.900 20.309 1.00 95.25 172 GLY A C 1
ATOM 1380 O O . GLY A 1 172 ? -14.139 0.078 20.980 1.00 95.25 172 GLY A O 1
ATOM 1381 N N . MET A 1 173 ? -13.518 2.194 20.590 1.00 94.62 173 MET A N 1
ATOM 1382 C CA . MET A 1 173 ? -14.354 2.785 21.621 1.00 94.62 173 MET A CA 1
ATOM 1383 C C . MET A 1 173 ? -14.753 4.216 21.276 1.00 94.62 173 MET A C 1
ATOM 1385 O O . MET A 1 173 ? -14.085 4.889 20.493 1.00 94.62 173 MET A O 1
ATOM 1389 N N . THR A 1 174 ? -15.842 4.698 21.864 1.00 92.25 174 THR A N 1
ATOM 1390 C CA . THR A 1 174 ? -16.142 6.133 21.888 1.00 92.25 174 THR A CA 1
ATOM 1391 C C . THR A 1 174 ? -15.178 6.855 22.833 1.00 92.25 174 THR A C 1
ATOM 1393 O O . THR A 1 174 ? -14.532 6.230 23.676 1.00 92.25 174 THR A O 1
ATOM 1396 N N . LYS A 1 175 ? -15.108 8.189 22.746 1.00 86.56 175 LYS A N 1
ATOM 1397 C CA . LYS A 1 175 ? -14.329 9.016 23.692 1.00 86.56 175 LYS A CA 1
ATOM 1398 C C . LYS A 1 175 ? -14.729 8.812 25.162 1.00 86.56 175 LYS A C 1
ATOM 1400 O O . LYS A 1 175 ? -13.886 8.972 26.040 1.00 86.56 175 LYS A O 1
ATOM 1405 N N . ASP A 1 176 ? -15.974 8.407 25.410 1.00 87.06 176 ASP A N 1
ATOM 1406 C CA . ASP A 1 176 ? -16.501 8.105 26.747 1.00 87.06 176 ASP A CA 1
ATOM 1407 C C . ASP A 1 176 ? -16.247 6.647 27.185 1.00 87.06 176 ASP A C 1
ATOM 1409 O O . ASP A 1 176 ? -16.623 6.254 28.287 1.00 87.06 176 ASP A O 1
ATOM 1413 N N . GLY A 1 177 ? -15.603 5.832 26.339 1.00 87.44 177 GLY A N 1
ATOM 1414 C CA . GLY A 1 177 ? -15.179 4.466 26.660 1.00 87.44 177 GLY A CA 1
ATOM 1415 C C . GLY A 1 177 ? -16.182 3.362 26.314 1.00 87.44 177 GLY A C 1
ATOM 1416 O O . GLY A 1 177 ? -15.967 2.213 26.695 1.00 87.44 177 GLY A O 1
ATOM 1417 N N . ALA A 1 178 ? -17.265 3.659 25.588 1.00 92.56 178 ALA A N 1
ATOM 1418 C CA . ALA A 1 178 ? -18.19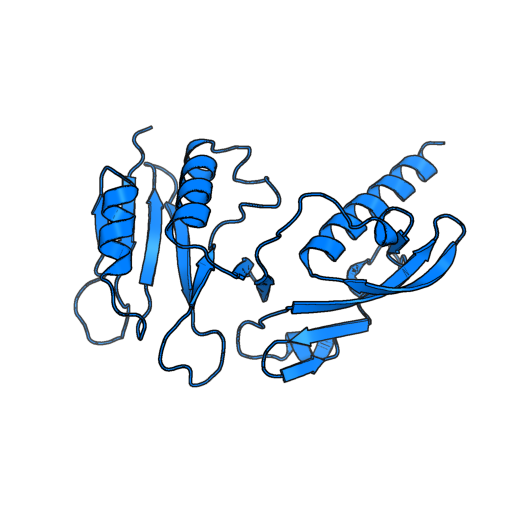8 2.625 25.138 1.00 92.56 178 ALA A CA 1
ATOM 1419 C C . ALA A 1 178 ? -17.587 1.809 23.990 1.00 92.56 178 ALA A C 1
ATOM 1421 O O . ALA A 1 178 ? -17.062 2.391 23.045 1.00 92.56 178 ALA A O 1
ATOM 1422 N N . TYR A 1 179 ? -17.682 0.478 24.054 1.00 93.56 179 TYR A N 1
ATOM 1423 C CA . TYR A 1 179 ? -17.123 -0.426 23.043 1.00 93.56 179 TYR A CA 1
ATOM 1424 C C . TYR A 1 179 ? -17.750 -0.229 21.653 1.00 93.56 179 TYR A C 1
ATOM 1426 O O . TYR A 1 179 ? -18.964 -0.062 21.521 1.00 93.56 179 TYR A O 1
ATOM 1434 N N . LEU A 1 180 ? -16.918 -0.327 20.613 1.00 94.88 180 LEU A N 1
ATOM 1435 C CA . LEU A 1 180 ? -17.304 -0.313 19.205 1.00 94.88 180 LEU A CA 1
ATOM 1436 C C . LEU A 1 180 ? -16.643 -1.484 18.467 1.00 94.88 180 LEU A C 1
ATOM 1438 O O . LEU A 1 180 ? -15.443 -1.700 18.590 1.00 94.88 180 LEU A O 1
ATOM 1442 N N . SER A 1 181 ? -17.403 -2.182 17.624 1.00 95.50 181 SER A N 1
ATOM 1443 C CA . SER A 1 181 ? -16.847 -3.096 16.619 1.00 95.50 181 SER A CA 1
ATOM 1444 C C . SER A 1 181 ? -16.818 -2.372 15.278 1.00 95.50 181 SER A C 1
ATOM 1446 O O . SER A 1 181 ? -17.872 -2.047 14.727 1.00 95.50 181 SER A O 1
ATOM 1448 N N . LEU A 1 182 ? -15.625 -2.113 14.750 1.00 96.81 182 LEU A N 1
ATOM 1449 C CA . LEU A 1 182 ? -15.427 -1.295 13.555 1.00 96.81 182 LEU A CA 1
ATOM 1450 C C . LEU A 1 182 ? -14.887 -2.139 12.399 1.00 96.81 182 LEU A C 1
ATOM 1452 O O . LEU A 1 182 ? -14.039 -3.004 12.597 1.00 96.81 182 LEU A O 1
ATOM 1456 N N . GLU A 1 183 ? -15.336 -1.848 11.179 1.00 97.19 183 GLU A N 1
ATOM 1457 C CA . GLU A 1 183 ? -14.709 -2.342 9.949 1.00 97.19 183 GLU A CA 1
ATOM 1458 C C . GLU A 1 183 ? -14.118 -1.154 9.187 1.00 97.19 183 GLU A C 1
ATOM 1460 O O . GLU A 1 183 ? -14.849 -0.223 8.830 1.00 97.19 183 GLU A O 1
ATOM 1465 N N . VAL A 1 184 ? -12.803 -1.164 8.982 1.00 96.62 184 VAL A N 1
ATOM 1466 C CA . VAL A 1 184 ? -12.030 -0.028 8.456 1.00 96.62 184 VAL A CA 1
ATOM 1467 C C . VAL A 1 184 ? -11.068 -0.477 7.362 1.00 96.62 184 VAL A C 1
ATOM 1469 O O . VAL A 1 184 ? -10.571 -1.605 7.384 1.00 96.62 184 VAL A O 1
ATOM 1472 N N . GLU A 1 185 ? -10.792 0.400 6.402 1.00 95.62 185 GLU A N 1
ATOM 1473 C CA . GLU A 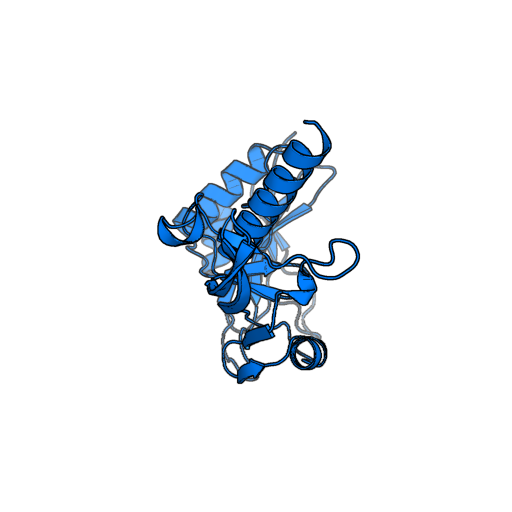1 185 ? -9.678 0.199 5.468 1.00 95.62 185 GLU A CA 1
ATOM 1474 C C . GLU A 1 185 ? -8.324 0.439 6.168 1.00 95.62 185 GLU A C 1
ATOM 1476 O O . GLU A 1 185 ? -8.280 1.137 7.185 1.00 95.62 185 GLU A O 1
ATOM 1481 N N . PRO A 1 186 ? -7.201 -0.095 5.647 1.00 94.69 186 PRO A N 1
ATOM 1482 C CA . PRO A 1 186 ? -5.894 0.082 6.279 1.00 94.69 186 PRO A CA 1
ATOM 1483 C C . PRO A 1 186 ? -5.521 1.543 6.541 1.00 94.69 186 PRO A C 1
ATOM 1485 O O . PRO A 1 186 ? -5.134 1.887 7.651 1.00 94.69 186 PRO A O 1
ATOM 1488 N N . TRP A 1 187 ? -5.768 2.427 5.576 1.00 91.81 187 TRP A N 1
ATOM 1489 C CA . TRP A 1 187 ? -5.487 3.854 5.734 1.00 91.81 187 TRP A CA 1
ATOM 1490 C C . TRP A 1 187 ? -6.422 4.554 6.733 1.00 91.81 187 TRP A C 1
ATOM 1492 O O . TRP A 1 187 ? -6.036 5.543 7.354 1.00 91.81 187 TRP A O 1
ATOM 1502 N N . GLU A 1 188 ? -7.655 4.062 6.913 1.00 94.50 188 GLU A N 1
ATOM 1503 C CA . GLU A 1 188 ? -8.555 4.560 7.960 1.00 94.50 188 GLU A CA 1
ATOM 1504 C C . GLU A 1 188 ? -8.066 4.126 9.340 1.00 94.50 188 GLU A C 1
ATOM 1506 O O . GLU A 1 188 ? -8.145 4.907 10.286 1.00 94.50 188 GLU A O 1
ATOM 1511 N N . TYR A 1 189 ? -7.538 2.905 9.458 1.00 94.69 189 TYR A N 1
ATOM 1512 C CA . TYR A 1 189 ? -6.913 2.432 10.688 1.00 94.69 189 TYR A CA 1
ATOM 1513 C C . TYR A 1 189 ? -5.708 3.295 11.071 1.00 94.69 189 TYR A C 1
ATOM 1515 O O . TYR A 1 189 ? -5.612 3.704 12.227 1.00 94.69 189 TYR A O 1
ATOM 1523 N N . ASP A 1 190 ? -4.842 3.639 10.115 1.00 91.44 190 ASP A N 1
ATOM 1524 C CA . ASP A 1 190 ? -3.665 4.476 10.376 1.00 91.44 190 ASP A CA 1
ATOM 1525 C C . ASP A 1 190 ? -4.068 5.879 10.872 1.00 91.44 190 ASP A C 1
ATOM 1527 O O . ASP A 1 190 ? -3.550 6.361 11.882 1.00 91.44 190 ASP A O 1
ATOM 1531 N N . LEU A 1 191 ? -5.081 6.502 10.254 1.00 92.50 191 LEU A N 1
ATOM 1532 C CA . LEU A 1 191 ? -5.634 7.777 10.733 1.00 92.50 191 LEU A CA 1
ATOM 1533 C C . LEU A 1 191 ? -6.299 7.654 12.115 1.00 92.50 191 LEU A C 1
ATOM 1535 O O . LEU A 1 191 ? -6.192 8.560 12.944 1.00 92.50 191 LEU A O 1
ATOM 1539 N N . LEU A 1 192 ? -6.996 6.546 12.380 1.00 94.38 192 LEU A N 1
ATOM 1540 C CA . LEU A 1 192 ? -7.633 6.296 13.673 1.00 94.38 192 LEU A CA 1
ATOM 1541 C C . LEU A 1 192 ? -6.587 6.066 14.774 1.00 94.38 192 LEU A C 1
ATOM 1543 O O . LEU A 1 192 ? -6.771 6.516 15.907 1.00 94.38 192 LEU A O 1
ATOM 1547 N N . LEU A 1 193 ? -5.470 5.421 14.441 1.00 93.31 193 LEU A N 1
ATOM 1548 C CA . LEU A 1 193 ? -4.319 5.238 15.317 1.00 93.31 193 LEU A CA 1
ATOM 1549 C C . LEU A 1 193 ? -3.672 6.577 15.683 1.00 93.31 193 LEU A C 1
ATOM 1551 O O . LEU A 1 193 ? -3.421 6.828 16.864 1.00 93.31 193 LEU A O 1
ATOM 1555 N N . GLU A 1 194 ? -3.436 7.451 14.703 1.00 91.38 194 GLU A N 1
ATOM 1556 C CA . GLU A 1 194 ? -2.941 8.814 14.942 1.00 91.38 194 GLU A CA 1
ATOM 1557 C C . GLU A 1 194 ? -3.890 9.598 15.858 1.00 91.38 194 GLU A C 1
ATOM 1559 O O . GLU A 1 194 ? -3.468 10.096 16.905 1.00 91.38 194 GLU A O 1
ATOM 1564 N N . GLN A 1 195 ? -5.188 9.609 15.534 1.00 92.44 195 GLN A N 1
ATOM 1565 C CA . GLN A 1 195 ? -6.225 10.261 16.340 1.00 92.44 195 GLN A CA 1
ATOM 1566 C C . GLN A 1 195 ? -6.253 9.737 17.785 1.00 92.44 195 GLN A C 1
ATOM 1568 O O . GLN A 1 195 ? -6.356 10.518 18.734 1.00 92.44 195 GLN A O 1
ATOM 1573 N N . THR A 1 196 ? -6.133 8.420 17.965 1.00 93.06 196 THR A N 1
ATOM 1574 C CA . THR A 1 196 ? -6.138 7.780 19.288 1.00 93.06 196 THR A CA 1
ATOM 1575 C C . THR A 1 196 ? -4.911 8.173 20.103 1.00 93.06 196 THR A C 1
ATOM 1577 O O . THR A 1 196 ? -5.030 8.552 21.271 1.00 93.06 196 THR A O 1
ATOM 1580 N N . ARG A 1 197 ? -3.727 8.157 19.484 1.00 91.12 197 ARG A N 1
ATOM 1581 C CA . ARG A 1 197 ? -2.479 8.590 20.126 1.00 91.12 197 ARG A CA 1
ATOM 1582 C C . ARG A 1 197 ? -2.554 10.047 20.573 1.00 91.12 197 ARG A C 1
ATOM 1584 O O . ARG A 1 197 ? -2.142 10.359 21.690 1.00 91.12 197 ARG A O 1
ATOM 1591 N N . ASP A 1 198 ? -3.086 10.928 19.735 1.00 90.56 198 ASP A N 1
ATOM 1592 C CA . ASP A 1 198 ? -3.188 12.351 20.056 1.00 90.56 198 ASP A CA 1
ATOM 1593 C C . ASP A 1 198 ? -4.190 12.621 21.184 1.00 90.56 198 ASP A C 1
ATOM 1595 O O . ASP A 1 198 ? -3.887 13.404 22.089 1.00 90.56 198 ASP A O 1
ATOM 1599 N N . HIS A 1 199 ? -5.317 11.903 21.211 1.00 89.69 199 HIS A N 1
ATOM 1600 C CA . HIS A 1 199 ? -6.281 11.968 22.312 1.00 89.69 199 HIS A CA 1
ATOM 1601 C C . HIS A 1 199 ? -5.625 11.660 23.670 1.00 89.69 199 HIS A C 1
ATOM 1603 O O . HIS A 1 199 ? -5.723 12.453 24.612 1.00 89.69 199 HIS A O 1
ATOM 1609 N N . TYR A 1 200 ? -4.894 10.545 23.773 1.00 86.62 200 TYR A N 1
ATOM 1610 C CA . TYR A 1 200 ? -4.250 10.156 25.032 1.00 86.62 200 TYR A CA 1
ATOM 1611 C C . TYR A 1 200 ? -3.045 11.026 25.396 1.00 86.62 200 TYR A C 1
ATOM 1613 O O . TYR A 1 200 ? -2.823 11.289 26.580 1.00 86.62 200 TYR A O 1
ATOM 1621 N N . LYS A 1 201 ? -2.291 11.535 24.414 1.00 87.44 201 LYS A N 1
ATOM 1622 C CA . LYS A 1 201 ? -1.234 12.527 24.669 1.00 87.44 201 LYS A CA 1
ATOM 1623 C C . LYS A 1 201 ? -1.795 13.803 25.290 1.00 87.44 201 LYS A C 1
ATOM 1625 O O . LYS A 1 201 ? -1.170 14.342 26.198 1.00 87.44 201 LYS A O 1
ATOM 1630 N N . MET A 1 202 ? -2.948 14.289 24.824 1.00 84.06 202 MET A N 1
ATOM 1631 C CA . MET A 1 202 ? -3.594 15.470 25.409 1.00 84.06 202 MET A CA 1
ATOM 1632 C C . MET A 1 202 ? -4.117 15.185 26.819 1.00 84.06 202 MET A C 1
ATOM 1634 O O . MET A 1 202 ? -3.889 15.991 27.715 1.00 84.06 202 MET A O 1
ATOM 1638 N N . LYS A 1 203 ? -4.724 14.013 27.043 1.00 78.62 203 LYS A N 1
ATOM 1639 C CA . LYS A 1 203 ? -5.230 13.611 28.365 1.00 78.62 203 LYS A CA 1
ATOM 1640 C C . LYS A 1 203 ? -4.131 13.469 29.425 1.00 78.62 203 LYS A C 1
ATOM 1642 O O . LYS A 1 203 ? -4.384 13.751 30.581 1.00 78.62 203 LYS A O 1
ATOM 1647 N N . LYS A 1 204 ? -2.912 13.060 29.052 1.00 75.62 204 LYS A N 1
ATOM 1648 C CA . LYS A 1 204 ? -1.764 12.993 29.982 1.00 75.62 204 LYS A CA 1
ATOM 1649 C C . LYS A 1 204 ? -1.193 14.372 30.360 1.00 75.62 204 LYS A C 1
ATOM 1651 O O . LYS A 1 204 ? -0.367 14.444 31.263 1.00 75.62 204 LYS A O 1
ATOM 1656 N N . ARG A 1 205 ? -1.551 15.442 29.637 1.00 71.88 205 ARG A N 1
ATOM 1657 C CA . ARG A 1 205 ? -1.014 16.804 29.836 1.00 71.88 205 ARG A CA 1
ATOM 1658 C C . ARG A 1 205 ? -1.957 17.734 30.605 1.00 71.88 205 ARG A C 1
ATOM 1660 O O . ARG A 1 205 ? -1.514 18.825 30.952 1.00 71.88 205 ARG A O 1
ATOM 1667 N N . GLY A 1 206 ? -3.215 17.342 30.803 1.00 52.06 206 GLY A N 1
ATOM 1668 C CA . GLY A 1 206 ? -4.219 18.079 31.579 1.00 52.06 206 GLY A CA 1
ATOM 1669 C C . GLY A 1 206 ? -4.507 17.374 32.889 1.00 52.06 206 GLY A C 1
ATOM 1670 O O . GLY A 1 206 ? -4.699 18.095 33.887 1.00 52.06 206 GLY A O 1
#